Protein AF-0000000083567128 (afdb_homodimer)

Structure (mmCIF, N/CA/C/O backbone):
data_AF-0000000083567128-model_v1
#
loop_
_entity.id
_entity.type
_entity.pdbx_description
1 polymer 'DUF7344 domain-containing protein'
#
loop_
_atom_site.group_PDB
_atom_site.id
_atom_site.type_symbol
_atom_site.label_atom_id
_atom_site.label_alt_id
_atom_site.label_comp_id
_atom_site.label_asym_id
_atom_site.label_entity_id
_atom_site.label_seq_id
_atom_site.pdbx_PDB_ins_code
_atom_site.Cartn_x
_atom_site.Cartn_y
_atom_site.Cartn_z
_atom_site.occupancy
_atom_site.B_iso_or_equiv
_atom_site.auth_seq_id
_atom_site.auth_comp_id
_atom_site.auth_asym_id
_atom_site.auth_atom_id
_atom_site.pdbx_PDB_model_num
ATOM 1 N N . MET A 1 1 ? 62.337 2.26 -56.624 1 30.83 1 MET A N 1
ATOM 2 C CA . MET A 1 1 ? 62.223 1.452 -55.413 1 30.83 1 MET A CA 1
ATOM 3 C C . MET A 1 1 ? 61.103 1.969 -54.517 1 30.83 1 MET A C 1
ATOM 5 O O . MET A 1 1 ? 61.205 3.062 -53.956 1 30.83 1 MET A O 1
ATOM 9 N N . GLY A 1 2 ? 59.784 1.772 -54.919 1 33.74 2 GLY A N 1
ATOM 10 C CA . GLY A 1 2 ? 58.435 2.193 -54.574 1 33.74 2 GLY A CA 1
ATOM 11 C C . GLY A 1 2 ? 58.017 1.771 -53.178 1 33.74 2 GLY A C 1
ATOM 12 O O . GLY A 1 2 ? 58.181 0.609 -52.8 1 33.74 2 GLY A O 1
ATOM 13 N N . ASP A 1 3 ? 58.055 2.689 -52.23 1 37.65 3 ASP A N 1
ATOM 14 C CA . ASP A 1 3 ? 57.76 2.652 -50.801 1 37.65 3 ASP A CA 1
ATOM 15 C C . ASP A 1 3 ? 56.319 2.214 -50.549 1 37.65 3 ASP A C 1
ATOM 17 O O . ASP A 1 3 ? 55.38 2.821 -51.069 1 37.65 3 ASP A O 1
ATOM 21 N N . ASP A 1 4 ? 56.078 0.926 -50.485 1 38.92 4 ASP A N 1
ATOM 22 C CA . ASP A 1 4 ? 54.852 0.228 -50.113 1 38.92 4 ASP A CA 1
ATOM 23 C C . ASP A 1 4 ? 54.362 0.674 -48.737 1 38.92 4 ASP A C 1
ATOM 25 O O . ASP A 1 4 ? 55.036 0.448 -47.729 1 38.92 4 ASP A O 1
ATOM 29 N N . TYR A 1 5 ? 53.732 1.887 -48.673 1 40.49 5 TYR A N 1
ATOM 30 C CA . TYR A 1 5 ? 53.107 2.374 -47.448 1 40.49 5 TYR A CA 1
ATOM 31 C C . TYR A 1 5 ? 52.079 1.377 -46.927 1 40.49 5 TYR A C 1
ATOM 33 O O . TYR A 1 5 ? 51.22 0.91 -47.679 1 40.49 5 TYR A O 1
ATOM 41 N N . SER A 1 6 ? 52.487 0.384 -46.142 1 36.99 6 SER A N 1
ATOM 42 C CA . SER A 1 6 ? 51.688 -0.578 -45.39 1 36.99 6 SER A CA 1
ATOM 43 C C . SER A 1 6 ? 50.72 0.126 -44.446 1 36.99 6 SER A C 1
ATOM 45 O O . SER A 1 6 ? 51.139 0.738 -43.461 1 36.99 6 SER A O 1
ATOM 47 N N . SER A 1 7 ? 49.603 0.716 -45.023 1 36 7 SER A N 1
ATOM 48 C CA . SER A 1 7 ? 48.538 1.322 -44.23 1 36 7 SER A CA 1
ATOM 49 C C . SER A 1 7 ? 47.954 0.325 -43.234 1 36 7 SER A C 1
ATOM 51 O O . SER A 1 7 ? 47.407 -0.706 -43.629 1 36 7 SER A O 1
ATOM 53 N N . ASP A 1 8 ? 48.584 0.175 -42.075 1 30.93 8 ASP A N 1
ATOM 54 C CA . ASP A 1 8 ? 48.143 -0.614 -40.93 1 30.93 8 ASP A CA 1
ATOM 55 C C . ASP A 1 8 ? 46.751 -0.186 -40.471 1 30.93 8 ASP A C 1
ATOM 57 O O . ASP A 1 8 ? 46.518 0.993 -40.197 1 30.93 8 ASP A O 1
ATOM 61 N N . ASP A 1 9 ? 45.681 -0.779 -40.944 1 32.99 9 ASP A N 1
ATOM 62 C CA . ASP A 1 9 ? 44.282 -0.673 -40.542 1 32.99 9 ASP A CA 1
ATOM 63 C C . ASP A 1 9 ? 44.117 -0.951 -39.049 1 32.99 9 ASP A C 1
ATOM 65 O O . ASP A 1 9 ? 44.312 -2.081 -38.598 1 32.99 9 ASP A O 1
ATOM 69 N N . ALA A 1 10 ? 44.41 0.047 -38.108 1 32.69 10 ALA A N 1
ATOM 70 C CA . ALA A 1 10 ? 44.113 -0.036 -36.681 1 32.69 10 ALA A CA 1
ATOM 71 C C . ALA A 1 10 ? 42.626 -0.288 -36.444 1 32.69 10 ALA A C 1
ATOM 73 O O . ALA A 1 10 ? 41.792 0.578 -36.717 1 32.69 10 ALA A O 1
ATOM 74 N N . ARG A 1 11 ? 42.155 -1.569 -36.545 1 34.98 11 ARG A N 1
ATOM 75 C CA . ARG A 1 11 ? 40.846 -1.974 -36.044 1 34.98 11 ARG A CA 1
ATOM 76 C C . ARG A 1 11 ? 40.667 -1.568 -34.585 1 34.98 11 ARG A C 1
ATOM 78 O O . ARG A 1 11 ? 41.392 -2.045 -33.71 1 34.98 11 ARG A O 1
ATOM 85 N N . THR A 1 12 ? 40.431 -0.32 -34.292 1 35.56 12 THR A N 1
ATOM 86 C CA . THR A 1 12 ? 40.051 0.074 -32.94 1 35.56 12 THR A CA 1
ATOM 87 C C . THR A 1 12 ? 38.849 -0.735 -32.458 1 35.56 12 THR A C 1
ATOM 89 O O . THR A 1 12 ? 37.802 -0.746 -33.107 1 35.56 12 THR A O 1
ATOM 92 N N . ASP A 1 13 ? 38.976 -1.885 -31.847 1 30.62 13 ASP A N 1
ATOM 93 C CA . ASP A 1 13 ? 37.978 -2.596 -31.053 1 30.62 13 ASP A CA 1
ATOM 94 C C . ASP A 1 13 ? 37.302 -1.659 -30.055 1 30.62 13 ASP A C 1
ATOM 96 O O . ASP A 1 13 ? 37.954 -1.133 -29.15 1 30.62 13 ASP A O 1
ATOM 100 N N . ALA A 1 14 ? 36.284 -0.831 -30.445 1 37.72 14 ALA A N 1
ATOM 101 C CA . ALA A 1 14 ? 35.339 -0.178 -29.543 1 37.72 14 ALA A CA 1
ATOM 102 C C . ALA A 1 14 ? 34.86 -1.14 -28.46 1 37.72 14 ALA A C 1
ATOM 104 O O . ALA A 1 14 ? 34.306 -2.2 -28.763 1 37.72 14 ALA A O 1
ATOM 105 N N . SER A 1 15 ? 35.564 -1.302 -27.318 1 34.95 15 SER A N 1
ATOM 106 C CA . SER A 1 15 ? 35.086 -1.946 -26.099 1 34.95 15 SER A CA 1
ATOM 107 C C . SER A 1 15 ? 33.652 -1.535 -25.783 1 34.95 15 SER A C 1
ATOM 109 O O . SER A 1 15 ? 33.365 -0.349 -25.605 1 34.95 15 SER A O 1
ATOM 111 N N . ASP A 1 16 ? 32.611 -2.162 -26.31 1 36.33 16 ASP A N 1
ATOM 112 C CA . ASP A 1 16 ? 31.249 -2.067 -25.794 1 36.33 16 ASP A CA 1
ATOM 113 C C . ASP A 1 16 ? 31.239 -2.062 -24.267 1 36.33 16 ASP A C 1
ATOM 115 O O . ASP A 1 16 ? 31.579 -3.065 -23.636 1 36.33 16 ASP A O 1
ATOM 119 N N . ASP A 1 17 ? 31.659 -1.049 -23.596 1 36.87 17 ASP A N 1
ATOM 120 C CA . ASP A 1 17 ? 31.353 -0.862 -22.181 1 36.87 17 ASP A CA 1
ATOM 121 C C . ASP A 1 17 ? 29.915 -1.273 -21.871 1 36.87 17 ASP A C 1
ATOM 123 O O . ASP A 1 17 ? 28.968 -0.642 -22.346 1 36.87 17 ASP A O 1
ATOM 127 N N . ALA A 1 18 ? 29.565 -2.578 -21.676 1 36.48 18 ALA A N 1
ATOM 128 C CA . ALA A 1 18 ? 28.381 -3.024 -20.946 1 36.48 18 ALA A CA 1
ATOM 129 C C . ALA A 1 18 ? 28.044 -2.063 -19.809 1 36.48 18 ALA A C 1
ATOM 131 O O . ALA A 1 18 ? 28.767 -1.991 -18.813 1 36.48 18 ALA A O 1
ATOM 132 N N . LEU A 1 19 ? 27.535 -0.886 -19.973 1 37.38 19 LEU A N 1
ATOM 133 C CA . LEU A 1 19 ? 26.798 -0.149 -18.952 1 37.38 19 LEU A CA 1
ATOM 134 C C . LEU A 1 19 ? 26.104 -1.104 -17.987 1 37.38 19 LEU A C 1
ATOM 136 O O . LEU A 1 19 ? 25.208 -1.852 -18.384 1 37.38 19 LEU A O 1
ATOM 140 N N . SER A 1 20 ? 26.728 -1.774 -17.01 1 36.61 20 SER A N 1
ATOM 141 C CA . SER A 1 20 ? 26.284 -2.544 -15.853 1 36.61 20 SER A CA 1
ATOM 142 C C . SER A 1 20 ? 24.96 -2.014 -15.311 1 36.61 20 SER A C 1
ATOM 144 O O . SER A 1 20 ? 24.84 -0.825 -15.005 1 36.61 20 SER A O 1
ATOM 146 N N . ASN A 1 21 ? 23.812 -2.389 -15.757 1 41.3 21 ASN A N 1
ATOM 147 C CA . ASN A 1 21 ? 22.481 -2.394 -15.158 1 41.3 21 ASN A CA 1
ATOM 148 C C . ASN A 1 21 ? 22.553 -2.443 -13.635 1 41.3 21 ASN A C 1
ATOM 150 O O . ASN A 1 21 ? 21.812 -3.194 -12.998 1 41.3 21 ASN A O 1
ATOM 154 N N . THR A 1 22 ? 23.708 -2.474 -12.988 1 42.27 22 THR A N 1
ATOM 155 C CA . THR A 1 22 ? 23.927 -2.61 -11.553 1 42.27 22 THR A CA 1
ATOM 156 C C . THR A 1 22 ? 23.271 -1.46 -10.794 1 42.27 22 THR A C 1
ATOM 158 O O . THR A 1 22 ? 23.036 -1.558 -9.588 1 42.27 22 THR A O 1
ATOM 161 N N . ASP A 1 23 ? 23.345 -0.238 -11.303 1 46.31 23 ASP A N 1
ATOM 162 C CA . ASP A 1 23 ? 23.168 0.911 -10.42 1 46.31 23 ASP A CA 1
ATOM 163 C C . ASP A 1 23 ? 21.716 1.035 -9.963 1 46.31 23 ASP A C 1
ATOM 165 O O . ASP A 1 23 ? 21.428 1.697 -8.964 1 46.31 23 ASP A O 1
ATOM 169 N N . GLU A 1 24 ? 20.8 0.705 -10.782 1 51.31 24 GLU A N 1
ATOM 170 C CA . GLU A 1 24 ? 19.388 0.803 -10.427 1 51.31 24 GLU A CA 1
ATOM 171 C C . GLU A 1 24 ? 19.068 -0.041 -9.196 1 51.31 24 GLU A C 1
ATOM 173 O O . GLU A 1 24 ? 18.2 0.32 -8.399 1 51.31 24 GLU A O 1
ATOM 178 N N . ASP A 1 25 ? 19.845 -1.248 -9.078 1 58.86 25 ASP A N 1
ATOM 179 C CA . ASP A 1 25 ? 19.654 -2.173 -7.965 1 58.86 25 ASP A CA 1
ATOM 180 C C . ASP A 1 25 ? 20.075 -1.536 -6.643 1 58.86 25 ASP A C 1
ATOM 182 O O . ASP A 1 25 ? 19.746 -2.047 -5.57 1 58.86 25 ASP A O 1
ATOM 186 N N . GLU A 1 26 ? 20.546 -0.34 -6.79 1 71.87 26 GLU A N 1
ATOM 187 C CA . GLU A 1 26 ? 21.162 0.137 -5.556 1 71.87 26 GLU A CA 1
ATOM 188 C C . GLU A 1 26 ? 20.269 1.153 -4.85 1 71.87 26 GLU A C 1
ATOM 190 O O . GLU A 1 26 ? 20.392 1.36 -3.641 1 71.87 26 GLU A O 1
ATOM 195 N N . ILE A 1 27 ? 19.226 1.604 -5.537 1 86.46 27 ILE A N 1
ATOM 196 C CA . ILE A 1 27 ? 18.386 2.587 -4.861 1 86.46 27 ILE A CA 1
ATOM 197 C C . ILE A 1 27 ? 17.289 1.874 -4.073 1 86.46 27 ILE A C 1
ATOM 199 O O . ILE A 1 27 ? 16.517 1.096 -4.637 1 86.46 27 ILE A O 1
ATOM 203 N N . PRO A 1 28 ? 17.193 2.122 -2.842 1 94.04 28 PRO A N 1
ATOM 204 C CA . PRO A 1 28 ? 16.192 1.445 -2.014 1 94.04 28 PRO A CA 1
ATOM 205 C C . PRO A 1 28 ? 14.761 1.772 -2.432 1 94.04 28 PRO A C 1
ATOM 207 O O . PRO A 1 28 ? 14.478 2.897 -2.854 1 94.04 28 PRO A O 1
ATOM 210 N N . LEU A 1 29 ? 13.91 0.773 -2.367 1 96.86 29 LEU A N 1
ATOM 211 C CA . LEU A 1 29 ? 12.491 1.015 -2.602 1 96.86 29 LEU A CA 1
ATOM 212 C C . LEU A 1 29 ? 11.895 1.879 -1.496 1 96.86 29 LEU A C 1
ATOM 214 O O . LEU A 1 29 ? 12.107 1.611 -0.311 1 96.86 29 LEU A O 1
ATOM 218 N N . SER A 1 30 ? 11.162 2.889 -1.868 1 97.03 30 SER A N 1
ATOM 219 C CA . SER A 1 30 ? 10.458 3.688 -0.871 1 97.03 30 SER A CA 1
ATOM 220 C C . SER A 1 30 ? 9.261 2.932 -0.303 1 97.03 30 SER A C 1
ATOM 222 O O . SER A 1 30 ? 8.705 2.053 -0.963 1 97.03 30 SER A O 1
ATOM 224 N N . PRO A 1 31 ? 8.844 3.327 0.837 1 98.19 31 PRO A N 1
ATOM 225 C CA . PRO A 1 31 ? 7.633 2.706 1.378 1 98.19 31 PRO A CA 1
ATOM 226 C C . PRO A 1 31 ? 6.425 2.868 0.458 1 98.19 31 PRO A C 1
ATOM 228 O O . PRO A 1 31 ? 5.613 1.948 0.331 1 98.19 31 PRO A O 1
ATOM 231 N N . SER A 1 32 ? 6.33 3.969 -0.19 1 98.67 32 SER A N 1
ATOM 232 C CA . SER A 1 32 ? 5.21 4.217 -1.092 1 98.67 32 SER A CA 1
ATOM 233 C C . SER A 1 32 ? 5.163 3.183 -2.212 1 98.67 32 SER A C 1
ATOM 235 O O . SER A 1 32 ? 4.089 2.689 -2.563 1 98.67 32 SER A O 1
ATOM 237 N N . ILE A 1 33 ? 6.317 2.921 -2.755 1 98.42 33 ILE A N 1
ATOM 238 C CA . ILE A 1 33 ? 6.399 1.95 -3.84 1 98.42 33 ILE A CA 1
ATOM 239 C C . ILE A 1 33 ? 6.007 0.567 -3.326 1 98.42 33 ILE A C 1
ATOM 241 O O . ILE A 1 33 ? 5.215 -0.136 -3.958 1 98.42 33 ILE A O 1
ATOM 245 N N . VAL A 1 34 ? 6.512 0.198 -2.203 1 98.76 34 VAL A N 1
ATOM 246 C CA . VAL A 1 34 ? 6.271 -1.137 -1.665 1 98.76 34 VAL A CA 1
ATOM 247 C C . VAL A 1 34 ? 4.801 -1.28 -1.277 1 98.76 34 VAL A C 1
ATOM 249 O O . VAL A 1 34 ? 4.155 -2.271 -1.624 1 98.76 34 VAL A O 1
ATOM 252 N N . PHE A 1 35 ? 4.275 -0.276 -0.577 1 98.89 35 PHE A N 1
ATOM 253 C CA . PHE A 1 35 ? 2.859 -0.335 -0.232 1 98.89 35 PHE A CA 1
ATOM 254 C C . PHE A 1 35 ? 1.997 -0.379 -1.488 1 98.89 35 PHE A C 1
ATOM 256 O O . PHE A 1 35 ? 0.969 -1.059 -1.519 1 98.89 35 PHE A O 1
ATOM 263 N N . GLY A 1 36 ? 2.374 0.332 -2.484 1 98.8 36 GLY A N 1
ATOM 264 C CA . GLY A 1 36 ? 1.658 0.298 -3.75 1 98.8 36 GLY A CA 1
ATOM 265 C C . GLY A 1 36 ? 1.607 -1.086 -4.369 1 98.8 36 GLY A C 1
ATOM 266 O O . GLY A 1 36 ? 0.5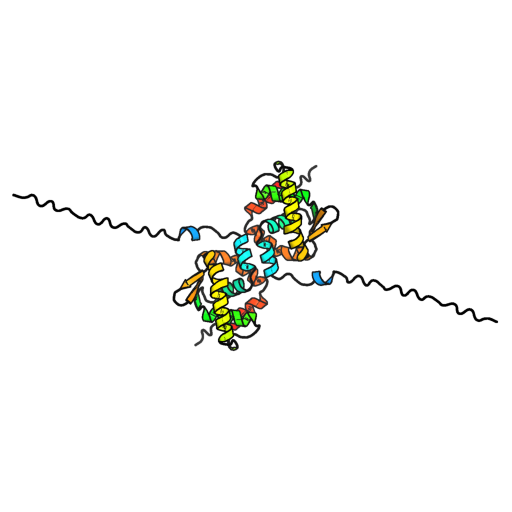65 -1.507 -4.876 1 98.8 36 GLY A O 1
ATOM 267 N N . ILE A 1 37 ? 2.751 -1.741 -4.317 1 98.78 37 ILE A N 1
ATOM 268 C CA . ILE A 1 37 ? 2.818 -3.11 -4.816 1 98.78 37 ILE A CA 1
ATOM 269 C C . ILE A 1 37 ? 1.909 -4.01 -3.982 1 98.78 37 ILE A C 1
ATOM 271 O O . ILE A 1 37 ? 1.145 -4.809 -4.529 1 98.78 37 ILE A O 1
ATOM 275 N N . LEU A 1 38 ? 1.889 -3.823 -2.673 1 98.76 38 LEU A N 1
ATOM 276 C CA . LEU A 1 38 ? 1.202 -4.717 -1.747 1 98.76 38 LEU A CA 1
ATOM 277 C C . LEU A 1 38 ? -0.292 -4.414 -1.706 1 98.76 38 LEU A C 1
ATOM 279 O O . LEU A 1 38 ? -1.077 -5.21 -1.185 1 98.76 38 LEU A O 1
ATOM 283 N N . ALA A 1 39 ? -0.661 -3.286 -2.287 1 98.73 39 ALA A N 1
ATOM 284 C CA . ALA A 1 39 ? -2.086 -2.969 -2.35 1 98.73 39 ALA A CA 1
ATOM 285 C C . ALA A 1 39 ? -2.828 -3.954 -3.247 1 98.73 39 ALA A C 1
ATOM 287 O O . ALA A 1 39 ? -4.036 -4.153 -3.096 1 98.73 39 ALA A O 1
ATOM 288 N N . ASP A 1 40 ? -2.167 -4.521 -4.061 1 98.57 40 ASP A N 1
ATOM 289 C CA . ASP A 1 40 ? -2.757 -5.521 -4.946 1 98.57 40 ASP A CA 1
ATOM 290 C C . ASP A 1 40 ? -2.621 -6.924 -4.357 1 98.57 40 ASP A C 1
ATOM 292 O O . ASP A 1 40 ? -1.507 -7.415 -4.16 1 98.57 40 ASP A O 1
ATOM 296 N N . LYS A 1 41 ? -3.714 -7.603 -4.162 1 98.52 41 LYS A N 1
ATOM 297 C CA . LYS A 1 41 ? -3.707 -8.933 -3.559 1 98.52 41 LYS A CA 1
ATOM 298 C C . LYS A 1 41 ? -3.022 -9.947 -4.471 1 98.52 41 LYS A C 1
ATOM 300 O O . LYS A 1 41 ? -2.308 -10.833 -3.997 1 98.52 41 LYS A O 1
ATOM 305 N N . GLN A 1 42 ? -3.242 -9.825 -5.752 1 98.67 42 GLN A N 1
ATOM 306 C CA . GLN A 1 42 ? -2.615 -10.74 -6.7 1 98.67 42 GLN A CA 1
ATOM 307 C C . GLN A 1 42 ? -1.094 -10.633 -6.645 1 98.67 42 GLN A C 1
ATOM 309 O O . GLN A 1 42 ? -0.396 -11.649 -6.608 1 98.67 42 GLN A O 1
ATOM 314 N N . ASP A 1 43 ? -0.598 -9.409 -6.532 1 98.78 43 ASP A N 1
ATOM 315 C CA . ASP A 1 43 ? 0.847 -9.216 -6.445 1 98.78 43 ASP A CA 1
ATOM 316 C C . ASP A 1 43 ? 1.405 -9.818 -5.158 1 98.78 43 ASP A C 1
ATOM 318 O O . ASP A 1 43 ? 2.471 -10.437 -5.166 1 98.78 43 ASP A O 1
ATOM 322 N N . ARG A 1 44 ? 0.678 -9.648 -4.039 1 98.78 44 ARG A N 1
ATOM 323 C CA . ARG A 1 44 ? 1.129 -10.26 -2.794 1 98.78 44 ARG A CA 1
ATOM 324 C C . ARG A 1 44 ? 1.2 -11.778 -2.924 1 98.78 44 ARG A C 1
ATOM 326 O O . ARG A 1 44 ? 2.195 -12.393 -2.536 1 98.78 44 ARG A O 1
ATOM 333 N N . PHE A 1 45 ? 0.213 -12.369 -3.487 1 98.74 45 PHE A N 1
ATOM 334 C CA . PHE A 1 45 ? 0.152 -13.824 -3.561 1 98.74 45 PHE A CA 1
ATOM 335 C C . PHE A 1 45 ? 1.187 -14.36 -4.543 1 98.74 45 PHE A C 1
ATOM 337 O O . PHE A 1 45 ? 1.769 -15.424 -4.32 1 98.74 45 PHE A O 1
ATOM 344 N N . VAL A 1 46 ? 1.453 -13.646 -5.658 1 98.86 46 VAL A N 1
ATOM 345 C CA . VAL A 1 46 ? 2.556 -13.977 -6.553 1 98.86 46 VAL A CA 1
ATOM 346 C C . VAL A 1 46 ? 3.87 -13.983 -5.775 1 98.86 46 VAL A C 1
ATOM 348 O O . VAL A 1 46 ? 4.645 -14.938 -5.861 1 98.86 46 VAL A O 1
ATOM 351 N N . LEU A 1 47 ? 4.073 -12.989 -4.964 1 98.86 47 LEU A N 1
ATOM 352 C CA . LEU A 1 47 ? 5.319 -12.834 -4.222 1 98.86 47 LEU A CA 1
ATOM 353 C C . LEU A 1 47 ? 5.43 -13.882 -3.12 1 98.86 47 LEU A C 1
ATOM 355 O O . LEU A 1 47 ? 6.515 -14.411 -2.867 1 98.86 47 LEU A O 1
ATOM 359 N N . TYR A 1 48 ? 4.279 -14.165 -2.429 1 98.71 48 TYR A N 1
ATOM 360 C CA . TYR A 1 48 ? 4.29 -15.225 -1.427 1 98.71 48 TYR A CA 1
ATOM 361 C C . TYR A 1 48 ? 4.744 -16.546 -2.035 1 98.71 48 TYR A C 1
ATOM 363 O O . TYR A 1 48 ? 5.593 -17.239 -1.469 1 98.71 48 TYR A O 1
ATOM 371 N N . LEU A 1 49 ? 4.154 -16.852 -3.186 1 98.74 49 LEU A N 1
ATOM 372 C CA . LEU A 1 49 ? 4.438 -18.141 -3.806 1 98.74 49 LEU A CA 1
ATOM 373 C C . LEU A 1 49 ? 5.872 -18.191 -4.323 1 98.74 49 LEU A C 1
ATOM 375 O O . LEU A 1 49 ? 6.547 -19.215 -4.197 1 98.74 49 LEU A O 1
ATOM 379 N N . LEU A 1 50 ? 6.376 -17.1 -4.922 1 98.44 50 LEU A N 1
ATOM 380 C CA . LEU A 1 50 ? 7.763 -17.03 -5.368 1 98.44 50 LEU A CA 1
ATOM 381 C C . LEU A 1 50 ? 8.72 -17.307 -4.214 1 98.44 50 LEU A C 1
ATOM 383 O O . LEU A 1 50 ? 9.655 -18.098 -4.354 1 98.44 50 LEU A O 1
ATOM 387 N N . LYS A 1 51 ? 8.438 -16.698 -3.145 1 97.86 51 LYS A N 1
ATOM 388 C CA . LYS A 1 51 ? 9.3 -16.89 -1.982 1 97.86 51 LYS A CA 1
ATOM 389 C C . LYS A 1 51 ? 9.224 -18.326 -1.472 1 97.86 51 LYS A C 1
ATOM 391 O O . LYS A 1 51 ? 10.248 -18.927 -1.138 1 97.86 51 LYS A O 1
ATOM 396 N N . GLU A 1 52 ? 8.052 -18.84 -1.433 1 96.85 52 GLU A N 1
ATOM 397 C CA . GLU A 1 52 ? 7.837 -20.205 -0.963 1 96.85 52 GLU A CA 1
ATOM 398 C C . GLU A 1 52 ? 8.573 -21.214 -1.84 1 96.85 52 GLU A C 1
ATOM 400 O O . GLU A 1 52 ? 9.038 -22.246 -1.353 1 96.85 52 GLU A O 1
ATOM 405 N N . ARG A 1 53 ? 8.757 -20.914 -3.155 1 96.68 53 ARG A N 1
ATOM 406 C CA . ARG A 1 53 ? 9.348 -21.823 -4.132 1 96.68 53 ARG A CA 1
ATOM 407 C C . ARG A 1 53 ? 10.853 -21.601 -4.246 1 96.68 53 ARG A C 1
ATOM 409 O O . ARG A 1 53 ? 11.484 -22.067 -5.197 1 96.68 53 ARG A O 1
ATOM 416 N N . GLY A 1 54 ? 11.378 -20.83 -3.387 1 95.5 54 GLY A N 1
ATOM 417 C CA . GLY A 1 54 ? 12.813 -20.598 -3.417 1 95.5 54 GLY A CA 1
ATOM 418 C C . GLY A 1 54 ? 13.222 -19.515 -4.397 1 95.5 54 GLY A C 1
ATOM 419 O O . GLY A 1 54 ? 14.394 -19.414 -4.766 1 95.5 54 GLY A O 1
ATOM 420 N N . GLY A 1 55 ? 12.281 -18.822 -4.907 1 97.32 55 GLY A N 1
ATOM 421 C CA . GLY A 1 55 ? 12.608 -17.627 -5.668 1 97.32 55 GLY A CA 1
ATOM 422 C C . GLY A 1 55 ? 12.368 -17.783 -7.158 1 97.32 55 GLY A C 1
ATOM 423 O O . GLY A 1 55 ? 12.524 -16.827 -7.92 1 97.32 55 GLY A O 1
ATOM 424 N N . THR A 1 56 ? 12.018 -18.975 -7.594 1 97.38 56 THR A N 1
ATOM 425 C CA . THR A 1 56 ? 11.775 -19.194 -9.016 1 97.38 56 THR A CA 1
ATOM 426 C C . THR A 1 56 ? 10.578 -20.116 -9.225 1 97.38 56 THR A C 1
ATOM 428 O O . THR A 1 56 ? 10.417 -21.106 -8.507 1 97.38 56 THR A O 1
ATOM 431 N N . ILE A 1 57 ? 9.767 -19.737 -10.236 1 97.81 57 ILE A N 1
ATOM 432 C CA . ILE A 1 57 ? 8.607 -20.564 -10.549 1 97.81 57 ILE A CA 1
ATOM 433 C C . ILE A 1 57 ? 8.252 -20.418 -12.027 1 97.81 57 ILE A C 1
ATOM 435 O O . ILE A 1 57 ? 8.417 -19.343 -12.608 1 97.81 57 ILE A O 1
ATOM 439 N N . ALA A 1 58 ? 7.868 -21.493 -12.614 1 97.76 58 ALA A N 1
ATOM 440 C CA . ALA A 1 58 ? 7.365 -21.414 -13.983 1 97.76 58 ALA A CA 1
ATOM 441 C C . ALA A 1 58 ? 6.086 -20.584 -14.051 1 97.76 58 ALA A C 1
ATOM 443 O O . ALA A 1 58 ? 5.226 -20.686 -13.173 1 97.76 58 ALA A O 1
ATOM 444 N N . LEU A 1 59 ? 5.945 -19.858 -15.094 1 98.23 59 LEU A N 1
ATOM 445 C CA . LEU A 1 59 ? 4.799 -18.966 -15.226 1 98.23 59 LEU A CA 1
ATOM 446 C C . LEU A 1 59 ? 3.495 -19.756 -15.265 1 98.23 59 LEU A C 1
ATOM 448 O O . LEU A 1 59 ? 2.474 -19.305 -14.741 1 98.23 59 LEU A O 1
ATOM 452 N N . ASP A 1 60 ? 3.484 -20.925 -15.939 1 97.33 60 ASP A N 1
ATOM 453 C CA . ASP A 1 60 ? 2.278 -21.743 -16.018 1 97.33 60 ASP A CA 1
ATOM 454 C C . ASP A 1 60 ? 1.864 -22.246 -14.636 1 97.33 60 ASP A C 1
ATOM 456 O O . ASP A 1 60 ? 0.677 -22.263 -14.306 1 97.33 60 ASP A O 1
ATOM 460 N N . GLU A 1 61 ? 2.82 -22.632 -13.846 1 97.47 61 GLU A N 1
ATOM 461 C CA . GLU A 1 61 ? 2.541 -23.061 -12.479 1 97.47 61 GLU A CA 1
ATOM 462 C C . GLU A 1 61 ? 2.017 -21.905 -11.633 1 97.47 61 GLU A C 1
ATOM 464 O O . GLU A 1 61 ? 1.062 -22.07 -10.87 1 97.47 61 GLU A O 1
ATOM 469 N N . LEU A 1 62 ? 2.646 -20.78 -11.723 1 98.64 62 LEU A N 1
ATOM 470 C CA . LEU A 1 62 ? 2.224 -19.576 -11.015 1 98.64 62 LEU A CA 1
ATOM 471 C C . LEU A 1 62 ? 0.797 -19.195 -11.395 1 98.64 62 LEU A C 1
ATOM 473 O O . LEU A 1 62 ? -0.023 -18.895 -10.524 1 98.64 62 LEU A O 1
ATOM 477 N N . ALA A 1 63 ? 0.486 -19.24 -12.653 1 98.86 63 ALA A N 1
ATOM 478 C CA . ALA A 1 63 ? -0.836 -18.898 -13.171 1 98.86 63 ALA A CA 1
ATOM 479 C C . ALA A 1 63 ? -1.902 -19.84 -12.619 1 98.86 63 ALA A C 1
ATOM 481 O O . ALA A 1 63 ? -2.983 -19.399 -12.222 1 98.86 63 ALA A O 1
ATOM 482 N N . THR A 1 64 ? -1.6 -21.057 -12.573 1 98.82 64 THR A N 1
ATOM 483 C CA . THR A 1 64 ? -2.528 -22.052 -12.048 1 98.82 64 THR A CA 1
ATOM 484 C C . THR A 1 64 ? -2.836 -21.782 -10.578 1 98.82 64 THR A C 1
ATOM 486 O O . THR A 1 64 ? -3.999 -21.794 -10.169 1 98.82 64 THR A O 1
ATOM 489 N N . ALA A 1 65 ? -1.767 -21.524 -9.82 1 98.76 65 ALA A N 1
ATOM 490 C CA . ALA A 1 65 ? -1.919 -21.286 -8.387 1 98.76 65 ALA A CA 1
ATOM 491 C C . ALA A 1 65 ? -2.768 -20.047 -8.123 1 98.76 65 ALA A C 1
ATOM 493 O O . ALA A 1 65 ? -3.698 -20.084 -7.314 1 98.76 65 ALA A O 1
ATOM 494 N N . VAL A 1 66 ? -2.531 -18.978 -8.843 1 98.83 66 VAL A N 1
ATOM 495 C CA . VAL A 1 66 ? -3.222 -17.71 -8.63 1 98.83 66 VAL A CA 1
ATOM 496 C C . VAL A 1 66 ? -4.657 -17.811 -9.144 1 98.83 66 VAL A C 1
ATOM 498 O O . VAL A 1 66 ? -5.584 -17.292 -8.519 1 98.83 66 VAL A O 1
ATOM 501 N N . ALA A 1 67 ? -4.873 -18.501 -10.258 1 98.89 67 ALA A N 1
ATOM 502 C CA . ALA A 1 67 ? -6.222 -18.715 -10.776 1 98.89 67 ALA A CA 1
ATOM 503 C C . ALA A 1 67 ? -7.079 -19.485 -9.775 1 98.89 67 ALA A C 1
ATOM 505 O O . ALA A 1 67 ? -8.252 -19.162 -9.574 1 98.89 67 ALA A O 1
ATOM 506 N N . ALA A 1 68 ? -6.528 -20.499 -9.167 1 98.73 68 ALA A N 1
ATOM 507 C CA . ALA A 1 68 ? -7.257 -21.293 -8.182 1 98.73 68 ALA A CA 1
ATOM 508 C C . ALA A 1 68 ? -7.682 -20.436 -6.993 1 98.73 68 ALA A C 1
ATOM 510 O O . ALA A 1 68 ? -8.828 -20.512 -6.543 1 98.73 68 ALA A O 1
ATOM 511 N N . TRP A 1 69 ? -6.798 -19.673 -6.548 1 97.83 69 TRP A N 1
ATOM 512 C CA . TRP A 1 69 ? -7.068 -18.781 -5.426 1 97.83 69 TRP A CA 1
ATOM 513 C C . TRP A 1 69 ? -8.165 -17.781 -5.778 1 97.83 69 TRP A C 1
ATOM 515 O O . TRP A 1 69 ? -9.107 -17.587 -5.007 1 97.83 69 TRP A O 1
ATOM 525 N N . GLU A 1 70 ? -8.129 -17.162 -6.952 1 97.66 70 GLU A N 1
ATOM 526 C CA . GLU A 1 70 ? -9.088 -16.144 -7.373 1 97.66 70 GLU A CA 1
ATOM 527 C C . GLU A 1 70 ? -10.475 -16.745 -7.579 1 97.66 70 GLU A C 1
ATOM 529 O O . GLU A 1 70 ? -11.486 -16.068 -7.381 1 97.66 70 GLU A O 1
ATOM 534 N N . ASN A 1 71 ? -10.446 -17.981 -7.907 1 97.65 71 ASN A N 1
ATOM 535 C CA . ASN A 1 71 ? -11.714 -18.638 -8.204 1 97.65 71 ASN A CA 1
ATOM 536 C C . ASN A 1 71 ? -12.176 -19.516 -7.044 1 97.65 71 ASN A C 1
ATOM 538 O O . ASN A 1 71 ? -13.131 -20.282 -7.181 1 97.65 71 ASN A O 1
ATOM 542 N N . GLU A 1 72 ? -11.457 -19.448 -5.92 1 96.42 72 GLU A N 1
ATOM 543 C CA . GLU A 1 72 ? -11.791 -20.166 -4.693 1 96.42 72 GLU A CA 1
ATOM 544 C C . GLU A 1 72 ? -11.921 -21.665 -4.949 1 96.42 72 GLU A C 1
ATOM 546 O O . GLU A 1 72 ? -12.903 -22.287 -4.54 1 96.42 72 GLU A O 1
ATOM 551 N N . THR A 1 73 ? -10.998 -22.22 -5.636 1 97.55 73 THR A N 1
ATOM 552 C CA . THR A 1 73 ? -10.948 -23.649 -5.926 1 97.55 73 THR A CA 1
ATOM 553 C C . THR A 1 73 ? -9.535 -24.191 -5.732 1 97.55 73 THR A C 1
ATOM 555 O O . THR A 1 73 ? -8.721 -23.581 -5.035 1 97.55 73 THR A O 1
ATOM 558 N N . ARG A 1 74 ? -9.288 -25.421 -6.218 1 97.3 74 ARG A N 1
ATOM 559 C CA . ARG A 1 74 ? -7.986 -26.068 -6.092 1 97.3 74 ARG A CA 1
ATOM 560 C C . ARG A 1 74 ? -7.246 -26.071 -7.426 1 97.3 74 ARG A C 1
ATOM 562 O O . ARG A 1 74 ? -7.869 -26.106 -8.488 1 97.3 74 ARG A O 1
ATOM 569 N N . PRO A 1 75 ? -5.921 -26.063 -7.298 1 97.63 75 PRO A N 1
ATOM 570 C CA . PRO A 1 75 ? -5.132 -26.017 -8.53 1 97.63 75 PRO A CA 1
ATOM 571 C C . PRO A 1 75 ? -5.451 -27.171 -9.478 1 97.63 75 PRO A C 1
ATOM 573 O O . PRO A 1 75 ? -5.432 -26.995 -10.699 1 97.63 75 PRO A O 1
ATOM 576 N N . GLU A 1 76 ? -5.843 -28.289 -8.945 1 96.48 76 GLU A N 1
ATOM 577 C CA . GLU A 1 76 ? -6.091 -29.468 -9.77 1 96.48 76 GLU A CA 1
ATOM 578 C C . GLU A 1 76 ? -7.399 -29.335 -10.544 1 96.48 76 GLU A C 1
ATOM 580 O O . GLU A 1 76 ? -7.653 -30.096 -11.48 1 96.48 76 GLU A O 1
ATOM 585 N N . LEU A 1 77 ? -8.199 -28.392 -10.111 1 97.89 77 LEU A N 1
ATOM 586 C CA . LEU A 1 77 ? -9.515 -28.234 -10.721 1 97.89 77 LEU A CA 1
ATOM 587 C C . LEU A 1 77 ? -9.509 -27.1 -11.74 1 97.89 77 LEU A C 1
ATOM 589 O O . LEU A 1 77 ? -10.53 -26.824 -12.374 1 97.89 77 LEU A O 1
ATOM 593 N N . ILE A 1 78 ? -8.452 -26.478 -11.943 1 98.29 78 ILE A N 1
ATOM 594 C CA . ILE A 1 78 ? -8.332 -25.372 -12.887 1 98.29 78 ILE A CA 1
ATOM 595 C C . ILE A 1 78 ? -8.286 -25.914 -14.314 1 98.29 78 ILE A C 1
ATOM 597 O O . ILE A 1 78 ? -7.544 -26.856 -14.602 1 98.29 78 ILE A O 1
ATOM 601 N N . THR A 1 79 ? -9.084 -25.356 -15.197 1 98.14 79 THR A N 1
ATOM 602 C CA . THR A 1 79 ? -9.089 -25.757 -16.599 1 98.14 79 THR A CA 1
ATOM 603 C C . THR A 1 79 ? -7.958 -25.074 -17.362 1 98.14 79 THR A C 1
ATOM 605 O O . THR A 1 79 ? -7.421 -24.06 -16.91 1 98.14 79 THR A O 1
ATOM 608 N N . LYS A 1 80 ? -7.638 -25.583 -18.469 1 98.3 80 LYS A N 1
ATOM 609 C CA . LYS A 1 80 ? -6.598 -25.001 -19.313 1 98.3 80 LYS A CA 1
ATOM 610 C C . LYS A 1 80 ? -6.955 -23.574 -19.721 1 98.3 80 LYS A C 1
ATOM 612 O O . LYS A 1 80 ? -6.083 -22.705 -19.788 1 98.3 80 LYS A O 1
ATOM 617 N N . GLU A 1 81 ? -8.202 -23.351 -19.941 1 98.38 81 GLU A N 1
ATOM 618 C CA . GLU A 1 81 ? -8.662 -22.023 -20.333 1 98.38 81 GLU A CA 1
ATOM 619 C C . GLU A 1 81 ? -8.424 -21.004 -19.222 1 98.38 81 GLU A C 1
ATOM 621 O O . GLU A 1 81 ? -7.969 -19.889 -19.482 1 98.38 81 GLU A O 1
ATOM 626 N N . MET A 1 82 ? -8.785 -21.433 -17.972 1 98.7 82 MET A N 1
ATOM 627 C CA . MET A 1 82 ? -8.576 -20.57 -16.813 1 98.7 82 MET A CA 1
ATOM 628 C C . MET A 1 82 ? -7.093 -20.28 -16.61 1 98.7 82 MET A C 1
ATOM 630 O O . MET A 1 82 ? -6.71 -19.14 -16.342 1 98.7 82 MET A O 1
ATOM 634 N N . GLU A 1 83 ? -6.234 -21.246 -16.788 1 98.63 83 GLU A N 1
ATOM 635 C CA . GLU A 1 83 ? -4.787 -21.108 -16.655 1 98.63 83 GLU A CA 1
ATOM 636 C C . GLU A 1 83 ? -4.225 -20.154 -17.705 1 98.63 83 GLU A C 1
ATOM 638 O O . GLU A 1 83 ? -3.435 -19.264 -17.383 1 98.63 83 GLU A O 1
ATOM 643 N N . ASP A 1 84 ? -4.631 -20.338 -18.923 1 98.5 84 ASP A N 1
ATOM 644 C CA . ASP A 1 84 ? -4.146 -19.516 -20.027 1 98.5 84 ASP A CA 1
ATOM 645 C C . ASP A 1 84 ? -4.532 -18.051 -19.833 1 98.5 84 ASP A C 1
ATOM 647 O O . ASP A 1 84 ? -3.73 -17.153 -20.094 1 98.5 84 ASP A O 1
ATOM 651 N N . ARG A 1 85 ? -5.755 -17.872 -19.416 1 98.75 85 ARG A N 1
ATOM 652 C CA . ARG A 1 85 ? -6.223 -16.514 -19.157 1 98.75 85 ARG A CA 1
ATOM 653 C C . ARG A 1 85 ? -5.399 -15.851 -18.059 1 98.75 85 ARG A C 1
ATOM 655 O O . ARG A 1 85 ? -4.997 -14.693 -18.191 1 98.75 85 ARG A O 1
ATOM 662 N N . MET A 1 86 ? -5.15 -16.587 -16.987 1 98.82 86 MET A N 1
ATOM 663 C CA . MET A 1 86 ? -4.365 -16.046 -15.881 1 98.82 86 MET A CA 1
ATOM 664 C C . MET A 1 86 ? -2.922 -15.797 -16.308 1 98.82 86 MET A C 1
ATOM 666 O O . MET A 1 86 ? -2.323 -14.79 -15.927 1 98.82 86 MET A O 1
ATOM 670 N N . GLN A 1 87 ? -2.391 -16.755 -17.052 1 98.78 87 GLN A N 1
ATOM 671 C CA . GLN A 1 87 ? -1.03 -16.588 -17.551 1 98.78 87 GLN A CA 1
ATOM 672 C C . GLN A 1 87 ? -0.895 -15.3 -18.359 1 98.78 87 GLN A C 1
ATOM 674 O O . GLN A 1 87 ? 0.081 -14.563 -18.203 1 98.78 87 GLN A O 1
ATOM 679 N N . THR A 1 88 ? -1.817 -15.066 -19.184 1 98.56 88 THR A N 1
ATOM 680 C CA . THR A 1 88 ? -1.84 -13.849 -19.988 1 98.56 88 THR A CA 1
ATOM 681 C C . THR A 1 88 ? -1.922 -12.614 -19.096 1 98.56 88 THR A C 1
ATOM 683 O O . THR A 1 88 ? -1.196 -11.64 -19.307 1 98.56 88 THR A O 1
ATOM 686 N N . GLN A 1 89 ? -2.833 -12.694 -18.117 1 98.75 89 GLN A N 1
ATOM 687 C CA . GLN A 1 89 ? -2.996 -11.581 -17.187 1 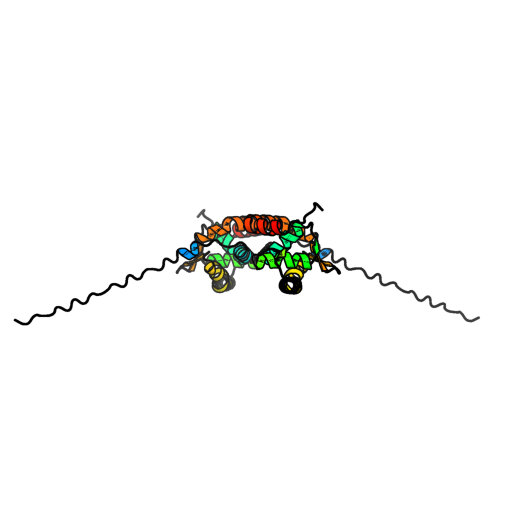98.75 89 GLN A CA 1
ATOM 688 C C . GLN A 1 89 ? -1.702 -11.305 -16.428 1 98.75 89 GLN A C 1
ATOM 690 O O . GLN A 1 89 ? -1.26 -10.157 -16.341 1 98.75 89 GLN A O 1
ATOM 695 N N . LEU A 1 90 ? -1.074 -12.304 -15.87 1 98.81 90 LEU A N 1
ATOM 696 C CA . LEU A 1 90 ? 0.171 -12.145 -15.127 1 98.81 90 LEU A CA 1
ATOM 697 C C . LEU A 1 90 ? 1.27 -11.579 -16.021 1 98.81 90 LEU A C 1
ATOM 699 O O . LEU A 1 90 ? 1.999 -10.671 -15.616 1 98.81 90 LEU A O 1
ATOM 703 N N . TYR A 1 91 ? 1.348 -12.089 -17.188 1 97.69 91 TYR A N 1
ATOM 704 C CA . TYR A 1 91 ? 2.389 -11.703 -18.134 1 97.69 91 TYR A CA 1
ATOM 705 C C . TYR A 1 91 ? 2.266 -10.231 -18.51 1 97.69 91 TYR A C 1
ATOM 707 O O . TYR A 1 91 ? 3.274 -9.549 -18.71 1 97.69 91 TYR A O 1
ATOM 715 N N . HIS A 1 92 ? 1.089 -9.706 -18.615 1 98.02 92 HIS A N 1
ATOM 716 C CA . HIS A 1 92 ? 0.896 -8.354 -19.129 1 98.02 92 HIS A CA 1
ATOM 717 C C . HIS A 1 92 ? 0.679 -7.359 -17.994 1 98.02 92 HIS A C 1
ATOM 719 O O . HIS A 1 92 ? 0.844 -6.151 -18.182 1 98.02 92 HIS A O 1
ATOM 725 N N . ALA A 1 93 ? 0.344 -7.866 -16.796 1 98.4 93 ALA A N 1
ATOM 726 C CA . ALA A 1 93 ? 0.014 -6.958 -15.7 1 98.4 93 ALA A CA 1
ATOM 727 C C . ALA A 1 93 ? 0.993 -7.119 -14.541 1 98.4 93 ALA A C 1
ATOM 729 O O . ALA A 1 93 ? 1.916 -6.317 -14.384 1 98.4 93 ALA A O 1
ATOM 730 N N . SER A 1 94 ? 0.958 -8.191 -13.778 1 98.53 94 SER A N 1
ATOM 731 C CA . SER A 1 94 ? 1.706 -8.356 -12.536 1 98.53 94 SER A CA 1
ATOM 732 C C . SER A 1 94 ? 3.207 -8.426 -12.799 1 98.53 94 SER A C 1
ATOM 734 O O . SER A 1 94 ? 3.992 -7.754 -12.128 1 98.53 94 SER A O 1
ATOM 736 N N . ILE A 1 95 ? 3.58 -9.198 -13.759 1 98.63 95 ILE A N 1
ATOM 737 C CA . ILE A 1 95 ? 5.001 -9.466 -13.955 1 98.63 95 ILE A CA 1
ATOM 738 C C . ILE A 1 95 ? 5.704 -8.196 -14.431 1 98.63 95 ILE A C 1
ATOM 740 O O . ILE A 1 95 ? 6.731 -7.803 -13.874 1 98.63 95 ILE A O 1
ATOM 744 N N . PRO A 1 96 ? 5.184 -7.449 -15.502 1 98.09 96 PRO A N 1
ATOM 745 C CA . PRO A 1 96 ? 5.845 -6.2 -15.886 1 98.09 96 PRO A CA 1
ATOM 746 C C . PRO A 1 96 ? 5.924 -5.196 -14.738 1 98.09 96 PRO A C 1
ATOM 748 O O . PRO A 1 96 ? 6.933 -4.502 -14.588 1 98.09 96 PRO A O 1
ATOM 751 N N . LYS A 1 97 ? 4.85 -5.102 -13.93 1 98.44 97 LYS A N 1
ATOM 752 C CA . LYS A 1 97 ? 4.836 -4.202 -12.78 1 98.44 97 LYS A CA 1
ATOM 753 C C . LYS A 1 97 ? 5.96 -4.539 -11.805 1 98.44 97 LYS A C 1
ATOM 755 O O . LYS A 1 97 ? 6.723 -3.659 -11.402 1 98.44 97 LYS A O 1
ATOM 760 N N . LEU A 1 98 ? 6.148 -5.773 -11.401 1 98.62 98 LEU A N 1
ATOM 761 C CA . LEU A 1 98 ? 7.184 -6.211 -10.473 1 98.62 98 LEU A CA 1
ATOM 762 C C . LEU A 1 98 ? 8.569 -6.064 -11.095 1 98.62 98 LEU A C 1
ATOM 764 O O . LEU A 1 98 ? 9.533 -5.729 -10.403 1 98.62 98 LEU A O 1
ATOM 768 N N . ALA A 1 99 ? 8.605 -6.289 -12.429 1 97.86 99 ALA A N 1
ATOM 769 C CA . ALA A 1 99 ? 9.873 -6.158 -13.143 1 97.86 99 ALA A CA 1
ATOM 770 C C . ALA A 1 99 ? 10.299 -4.697 -13.242 1 97.86 99 ALA A C 1
ATOM 772 O O . ALA A 1 99 ? 11.493 -4.388 -13.209 1 97.86 99 ALA A O 1
ATOM 773 N N . GLU A 1 100 ? 9.309 -3.825 -13.415 1 97.3 100 GLU A N 1
ATOM 774 C CA . GLU A 1 100 ? 9.583 -2.394 -13.505 1 97.3 100 GLU A CA 1
ATOM 775 C C . GLU A 1 100 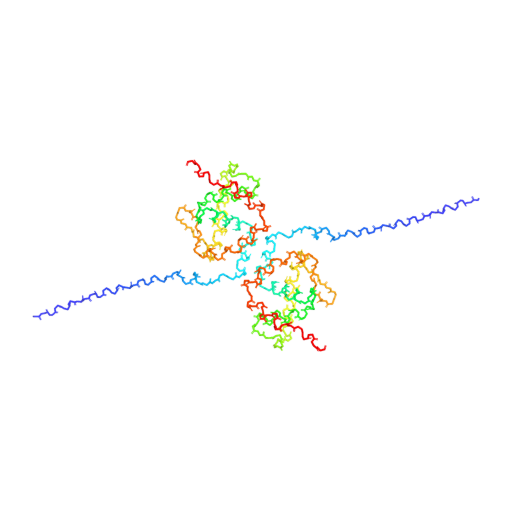? 10.395 -1.911 -12.307 1 97.3 100 GLU A C 1
ATOM 777 O O . GLU A 1 100 ? 11.246 -1.029 -12.441 1 97.3 100 GLU A O 1
ATOM 782 N N . TYR A 1 101 ? 10.106 -2.526 -11.205 1 97.03 101 TYR A N 1
ATOM 783 C CA . TYR A 1 101 ? 10.805 -2.137 -9.985 1 97.03 101 TYR A CA 1
ATOM 784 C C . TYR A 1 101 ? 12.013 -3.034 -9.74 1 97.03 101 TYR A C 1
ATOM 786 O O . TYR A 1 101 ? 12.644 -2.961 -8.683 1 97.03 101 TYR A O 1
ATOM 794 N N . GLY A 1 102 ? 12.199 -3.919 -10.641 1 97.19 102 GLY A N 1
ATOM 795 C CA . GLY A 1 102 ? 13.372 -4.776 -10.572 1 97.19 102 GLY A CA 1
ATOM 796 C C . GLY A 1 102 ? 13.202 -5.945 -9.621 1 97.19 102 GLY A C 1
ATOM 797 O O . GLY A 1 102 ? 14.187 -6.521 -9.153 1 97.19 102 GLY A O 1
ATOM 798 N N . LEU A 1 103 ? 12.004 -6.318 -9.304 1 98.37 103 LEU A N 1
ATOM 799 C CA . LEU A 1 103 ? 11.747 -7.33 -8.286 1 98.37 103 LEU A CA 1
ATOM 800 C C . LEU A 1 103 ? 11.776 -8.73 -8.891 1 98.37 103 LEU A C 1
ATOM 802 O O . LEU A 1 103 ? 12.082 -9.704 -8.199 1 98.37 103 LEU A O 1
ATOM 806 N N . VAL A 1 104 ? 11.479 -8.804 -10.227 1 98.44 104 VAL A N 1
ATOM 807 C CA . VAL A 1 104 ? 11.469 -10.106 -10.885 1 98.44 104 VAL A CA 1
ATOM 808 C C . VAL A 1 104 ? 12.062 -9.981 -12.287 1 98.44 104 VAL A C 1
ATOM 810 O O . VAL A 1 104 ? 12.153 -8.879 -12.833 1 98.44 104 VAL A O 1
ATOM 813 N N . VAL A 1 105 ? 12.531 -11.075 -12.74 1 97.97 105 VAL A N 1
ATOM 814 C CA . VAL A 1 105 ? 12.947 -11.216 -14.131 1 97.97 105 VAL A CA 1
ATOM 815 C C . VAL A 1 105 ? 12.329 -12.477 -14.731 1 97.97 105 VAL A C 1
ATOM 817 O O . VAL A 1 105 ? 12.009 -13.423 -14.008 1 97.97 105 VAL A O 1
ATOM 820 N N . THR A 1 106 ? 12.073 -12.333 -15.968 1 95.79 106 THR A N 1
ATOM 821 C CA . THR A 1 106 ? 11.561 -13.489 -16.695 1 95.79 106 THR A CA 1
ATOM 822 C C . THR A 1 106 ? 12.624 -14.052 -17.635 1 95.79 106 THR A C 1
ATOM 824 O O . THR A 1 106 ? 13.355 -13.295 -18.277 1 95.79 106 THR A O 1
ATOM 827 N N . GLN A 1 107 ? 12.78 -15.317 -17.552 1 89.09 107 GLN A N 1
ATOM 828 C CA . GLN A 1 107 ? 13.72 -15.999 -18.435 1 89.09 107 GLN A CA 1
ATOM 829 C C . GLN A 1 107 ? 13.021 -16.513 -19.691 1 89.09 107 GLN A C 1
ATOM 831 O O . GLN A 1 107 ? 11.796 -16.432 -19.803 1 89.09 107 GLN A O 1
ATOM 836 N N . GLU A 1 108 ? 13.831 -17.004 -20.578 1 86.53 108 GLU A N 1
ATOM 837 C CA . GLU A 1 108 ? 13.331 -17.553 -21.835 1 86.53 108 GLU A CA 1
ATOM 838 C C . GLU A 1 108 ? 12.373 -18.715 -21.587 1 86.53 108 GLU A C 1
ATOM 840 O O . GLU A 1 108 ? 11.404 -18.895 -22.327 1 86.53 108 GLU A O 1
ATOM 845 N N . SER A 1 109 ? 12.503 -19.348 -20.588 1 84.44 109 SER A N 1
ATOM 846 C CA . SER A 1 109 ? 11.67 -20.494 -20.239 1 84.44 109 SER A CA 1
ATOM 847 C C . SER A 1 109 ? 10.344 -20.049 -19.632 1 84.44 109 SER A C 1
ATOM 849 O O . SER A 1 109 ? 9.57 -20.875 -19.145 1 84.44 109 SER A O 1
ATOM 851 N N . GLU A 1 110 ? 10.185 -18.833 -19.684 1 92.86 110 GLU A N 1
ATOM 852 C CA . GLU A 1 110 ? 9.003 -18.203 -19.103 1 92.86 110 GLU A CA 1
ATOM 853 C C . GLU A 1 110 ? 8.944 -18.424 -17.595 1 92.86 110 GLU A C 1
ATOM 855 O O . GLU A 1 110 ? 7.883 -18.732 -17.048 1 92.86 110 GLU A O 1
ATOM 860 N N . ALA A 1 111 ? 10.073 -18.634 -17.008 1 97.34 111 ALA A N 1
ATOM 861 C CA . ALA A 1 111 ? 10.171 -18.693 -15.552 1 97.34 111 ALA A CA 1
ATOM 862 C C . ALA A 1 111 ? 10.311 -17.296 -14.955 1 97.34 111 ALA A C 1
ATOM 864 O O . ALA A 1 111 ? 10.972 -16.43 -15.533 1 97.34 111 ALA A O 1
ATOM 865 N N . VAL A 1 112 ? 9.659 -17.128 -13.897 1 98.46 112 VAL A N 1
ATOM 866 C CA . VAL A 1 112 ? 9.735 -15.875 -13.152 1 98.46 112 VAL A CA 1
ATOM 867 C C . VAL A 1 112 ? 10.646 -16.05 -11.939 1 98.46 112 VAL A C 1
ATOM 869 O O . VAL A 1 112 ? 10.478 -16.989 -11.158 1 98.46 112 VAL A O 1
ATOM 872 N N . THR A 1 113 ? 11.615 -15.184 -11.816 1 98.31 113 THR A N 1
ATOM 873 C CA . THR A 1 113 ? 12.6 -15.31 -10.747 1 98.31 113 THR A CA 1
ATOM 874 C C . THR A 1 113 ? 12.682 -14.022 -9.932 1 98.31 113 THR A C 1
ATOM 876 O O . THR A 1 113 ? 12.762 -12.929 -10.496 1 98.31 113 THR A O 1
ATOM 879 N N . LEU A 1 114 ? 12.602 -14.175 -8.623 1 97.82 114 LEU A N 1
ATOM 880 C CA . LEU A 1 114 ? 12.858 -13.044 -7.739 1 97.82 114 LEU A CA 1
ATOM 881 C C . LEU A 1 114 ? 14.308 -12.586 -7.848 1 97.82 114 LEU A C 1
ATOM 883 O O . LEU A 1 114 ? 15.221 -13.413 -7.92 1 97.82 114 LEU A O 1
ATOM 887 N N . THR A 1 115 ? 14.499 -11.313 -7.903 1 97.5 115 THR A N 1
ATOM 888 C CA . THR A 1 115 ? 15.858 -10.782 -7.898 1 97.5 115 THR A CA 1
ATOM 889 C C . THR A 1 115 ? 16.333 -10.525 -6.471 1 97.5 115 THR A C 1
ATOM 891 O O . THR A 1 115 ? 15.56 -10.66 -5.52 1 97.5 115 THR A O 1
ATOM 894 N N . GLU A 1 116 ? 17.653 -10.192 -6.344 1 96.1 116 GLU A N 1
ATOM 895 C CA . GLU A 1 116 ? 18.182 -9.799 -5.042 1 96.1 116 GLU A CA 1
ATOM 896 C C . GLU A 1 116 ? 17.445 -8.581 -4.492 1 96.1 116 GLU A C 1
ATOM 898 O O . GLU A 1 116 ? 17.279 -8.446 -3.278 1 96.1 116 GLU A O 1
ATOM 903 N N . ARG A 1 117 ? 16.966 -7.737 -5.374 1 96.66 117 ARG A N 1
ATOM 904 C CA . ARG A 1 117 ? 16.222 -6.548 -4.973 1 96.66 117 ARG A CA 1
ATOM 905 C C . ARG A 1 117 ? 14.926 -6.926 -4.264 1 96.66 117 ARG A C 1
ATOM 907 O O . ARG A 1 117 ? 14.448 -6.19 -3.398 1 96.66 117 ARG A O 1
ATOM 914 N N . GLY A 1 118 ? 14.455 -8.118 -4.577 1 96.91 118 GLY A N 1
ATOM 915 C CA . GLY A 1 118 ? 13.227 -8.603 -3.967 1 96.91 118 GLY A CA 1
ATOM 916 C C . GLY A 1 118 ? 13.338 -8.783 -2.465 1 96.91 118 GLY A C 1
ATOM 917 O O . GLY A 1 118 ? 12.325 -8.835 -1.764 1 96.91 118 GLY A O 1
ATOM 918 N N . GLU A 1 119 ? 14.544 -8.894 -2.012 1 96.04 119 GLU A N 1
ATOM 919 C CA . GLU A 1 119 ? 14.756 -9.042 -0.575 1 96.04 119 GLU A CA 1
ATOM 920 C C . GLU A 1 119 ? 14.285 -7.804 0.183 1 96.04 119 GLU A C 1
ATOM 922 O O . GLU A 1 119 ? 13.994 -7.875 1.378 1 96.04 119 GLU A O 1
ATOM 927 N N . GLN A 1 120 ? 14.227 -6.698 -0.475 1 96.82 120 GLN A N 1
ATOM 928 C CA . GLN A 1 120 ? 13.757 -5.462 0.141 1 96.82 120 GLN A CA 1
ATOM 929 C C . GLN A 1 120 ? 12.294 -5.578 0.559 1 96.82 120 GLN A C 1
ATOM 931 O O . GLN A 1 120 ? 11.814 -4.795 1.381 1 96.82 120 GLN A O 1
ATOM 936 N N . LEU A 1 121 ? 11.558 -6.602 0.058 1 98.25 121 LEU A N 1
ATOM 937 C CA . LEU A 1 121 ? 10.142 -6.792 0.353 1 98.25 121 LEU A CA 1
ATOM 938 C C . LEU A 1 121 ? 9.956 -7.686 1.574 1 98.25 121 LEU A C 1
ATOM 940 O O . LEU A 1 121 ? 8.852 -7.782 2.116 1 98.25 121 LEU A O 1
ATOM 944 N N . ASP A 1 122 ? 11.011 -8.265 2.087 1 97.66 122 ASP A N 1
ATOM 945 C CA . ASP A 1 122 ? 10.903 -9.357 3.051 1 97.66 122 ASP A CA 1
ATOM 946 C C . ASP A 1 122 ? 10.114 -8.924 4.284 1 97.66 122 ASP A C 1
ATOM 948 O O . ASP A 1 122 ? 9.137 -9.574 4.662 1 97.66 122 ASP A O 1
ATOM 952 N N . GLU A 1 123 ? 10.493 -7.847 4.857 1 98.05 123 GLU A N 1
ATOM 953 C CA . GLU A 1 123 ? 9.825 -7.396 6.074 1 98.05 123 GLU A CA 1
ATOM 954 C C . GLU A 1 123 ? 8.382 -6.987 5.793 1 98.05 123 GLU A C 1
ATOM 956 O O . GLU A 1 123 ? 7.49 -7.242 6.604 1 98.05 123 GLU A O 1
ATOM 961 N N . TYR A 1 124 ? 8.127 -6.357 4.626 1 98.7 124 TYR A N 1
ATOM 962 C CA . TYR A 1 124 ? 6.788 -5.932 4.233 1 98.7 124 TYR A CA 1
ATOM 963 C C . TYR A 1 124 ? 5.884 -7.135 3.991 1 98.7 124 TYR A C 1
ATOM 965 O O . TYR A 1 124 ? 4.729 -7.148 4.423 1 98.7 124 TYR A O 1
ATOM 973 N N . LEU A 1 125 ? 6.4 -8.152 3.37 1 98.77 125 LEU A N 1
ATOM 974 C CA . LEU A 1 125 ? 5.626 -9.348 3.059 1 98.77 125 LEU A CA 1
ATOM 975 C C . LEU A 1 125 ? 5.298 -10.13 4.327 1 98.77 125 LEU A C 1
ATOM 977 O O . LEU A 1 125 ? 4.201 -10.676 4.459 1 98.77 125 LEU A O 1
ATOM 981 N N . GLU A 1 126 ? 6.276 -10.165 5.205 1 98.47 126 GLU A N 1
ATOM 982 C CA . GLU A 1 126 ? 6.009 -10.82 6.482 1 98.47 126 GLU A CA 1
ATOM 983 C C . GLU A 1 126 ? 4.902 -10.103 7.249 1 98.47 126 GLU A C 1
ATOM 985 O O . GLU A 1 126 ? 4.034 -10.746 7.843 1 98.47 126 GLU A O 1
ATOM 990 N N . PHE A 1 127 ? 4.934 -8.816 7.264 1 98.79 127 PHE A N 1
ATOM 991 C CA . PHE A 1 127 ? 3.906 -8.004 7.905 1 98.79 127 PHE A CA 1
ATOM 992 C C . PHE A 1 127 ? 2.543 -8.258 7.272 1 98.79 127 PHE A C 1
ATOM 994 O O . PHE A 1 127 ? 1.558 -8.484 7.977 1 98.79 127 PHE A O 1
ATOM 1001 N N . ALA A 1 128 ? 2.458 -8.237 5.944 1 98.73 128 ALA A N 1
ATOM 1002 C CA . ALA A 1 128 ? 1.213 -8.47 5.216 1 98.73 128 ALA A CA 1
ATOM 1003 C C . ALA A 1 128 ? 0.687 -9.88 5.467 1 98.73 128 ALA A C 1
ATOM 1005 O O . ALA A 1 128 ? -0.514 -10.074 5.673 1 98.73 128 ALA A O 1
ATOM 1006 N N . LYS A 1 129 ? 1.607 -10.789 5.446 1 98.49 129 LYS A N 1
ATOM 1007 C CA . LYS A 1 129 ? 1.261 -12.194 5.644 1 98.49 129 LYS A CA 1
ATOM 1008 C C . LYS A 1 129 ? 0.53 -12.399 6.967 1 98.49 129 LYS A C 1
ATOM 1010 O O . LYS A 1 129 ? -0.442 -13.155 7.034 1 98.49 129 LYS A O 1
ATOM 1015 N N . GLU A 1 130 ? 0.955 -11.74 7.972 1 97.75 130 GLU A N 1
ATOM 1016 C CA . GLU A 1 130 ? 0.348 -11.867 9.294 1 97.75 130 GLU A CA 1
ATOM 1017 C C . GLU A 1 130 ? -1.067 -11.297 9.308 1 97.75 130 GLU A C 1
ATOM 1019 O O . GLU A 1 130 ? -1.936 -11.794 10.028 1 97.75 130 GLU A O 1
ATOM 1024 N N . ARG A 1 131 ? -1.345 -10.367 8.513 1 97.05 131 ARG A N 1
ATOM 1025 C CA . ARG A 1 131 ? -2.642 -9.698 8.488 1 97.05 131 ARG A CA 1
ATOM 1026 C C . ARG A 1 131 ? -3.655 -10.498 7.676 1 97.05 131 ARG A C 1
ATOM 1028 O O . ARG A 1 131 ? -4.863 -10.288 7.8 1 97.05 131 ARG A O 1
ATOM 1035 N N . GLU A 1 132 ? -3.165 -11.331 6.829 1 97.88 132 GLU A N 1
ATOM 1036 C CA . GLU A 1 132 ? -4.037 -12.217 6.065 1 97.88 132 GLU A CA 1
ATOM 1037 C C . GLU A 1 132 ? -3.567 -13.666 6.154 1 97.88 132 GLU A C 1
ATOM 1039 O O . GLU A 1 132 ? -3.516 -14.371 5.144 1 97.88 132 GLU A O 1
ATOM 1044 N N . ARG A 1 133 ? -3.196 -14.029 7.33 1 98 133 ARG A N 1
ATOM 1045 C CA . ARG A 1 133 ? -2.526 -15.289 7.634 1 98 133 ARG A CA 1
ATOM 1046 C C . ARG A 1 133 ? -3.352 -16.478 7.155 1 98 133 ARG A C 1
ATOM 1048 O O . ARG A 1 133 ? -2.818 -17.406 6.545 1 98 133 ARG A O 1
ATOM 1055 N N . ARG A 1 134 ? -4.62 -16.46 7.387 1 97.39 134 ARG A N 1
ATOM 1056 C CA . ARG A 1 134 ? -5.48 -17.581 7.022 1 97.39 134 ARG A CA 1
ATOM 1057 C C . ARG A 1 134 ? -5.496 -17.791 5.512 1 97.39 134 ARG A C 1
ATOM 1059 O O . ARG A 1 134 ? -5.332 -18.915 5.034 1 97.39 134 ARG A O 1
ATOM 1066 N N . ASP A 1 135 ? -5.694 -16.713 4.803 1 97.66 135 ASP A N 1
ATOM 1067 C CA . ASP A 1 135 ? -5.731 -16.781 3.346 1 97.66 135 ASP A CA 1
ATOM 1068 C C . ASP A 1 135 ? -4.407 -17.298 2.787 1 97.66 135 ASP A C 1
ATOM 1070 O O . ASP A 1 135 ? -4.394 -18.141 1.888 1 97.66 135 ASP A O 1
ATOM 1074 N N . VAL A 1 136 ? -3.283 -16.826 3.319 1 98.4 136 VAL A N 1
ATOM 1075 C CA . VAL A 1 136 ? -1.958 -17.185 2.824 1 98.4 136 VAL A CA 1
ATOM 1076 C C . VAL A 1 136 ? -1.669 -18.651 3.138 1 98.4 136 VAL A C 1
ATOM 1078 O O . VAL A 1 136 ? -1.133 -19.378 2.298 1 98.4 136 VAL A O 1
ATOM 1081 N N . GLN A 1 137 ? -1.991 -19.073 4.34 1 97.74 137 GLN A N 1
ATOM 1082 C CA . GLN A 1 137 ? -1.755 -20.457 4.74 1 97.74 137 GLN A CA 1
ATOM 1083 C C . GLN A 1 137 ? -2.521 -21.426 3.844 1 97.74 137 GLN A C 1
ATOM 1085 O O . GLN A 1 137 ? -1.973 -22.442 3.409 1 97.74 137 GLN A O 1
ATOM 1090 N N . GLN A 1 138 ? -3.752 -21.079 3.576 1 97.56 138 GLN A N 1
ATOM 1091 C CA . GLN A 1 138 ? -4.563 -21.92 2.701 1 97.56 138 GLN A CA 1
ATOM 1092 C C . GLN A 1 138 ? -3.982 -21.967 1.291 1 97.56 138 GLN A C 1
ATOM 1094 O O . GLN A 1 138 ? -3.887 -23.038 0.689 1 97.56 138 GLN A O 1
ATOM 1099 N N . PHE A 1 139 ? -3.601 -20.827 0.782 1 98.55 139 PHE A N 1
ATOM 1100 C CA . PHE A 1 139 ? -3.044 -20.694 -0.558 1 98.55 139 PHE A CA 1
ATOM 1101 C C . PHE A 1 139 ? -1.764 -21.509 -0.696 1 98.55 139 PHE A C 1
ATOM 1103 O O . PHE A 1 139 ? -1.625 -22.303 -1.629 1 98.55 139 PHE A O 1
ATOM 1110 N N . LEU A 1 140 ? -0.854 -21.357 0.231 1 98.16 140 LEU A N 1
ATOM 1111 C CA . LEU A 1 140 ? 0.435 -22.035 0.147 1 98.16 140 LEU A CA 1
ATOM 1112 C C . LEU A 1 140 ? 0.279 -23.532 0.392 1 98.16 140 LEU A C 1
ATOM 1114 O O . LEU A 1 140 ? 0.991 -24.341 -0.208 1 98.16 140 LEU A O 1
ATOM 1118 N N . ALA A 1 141 ? -0.69 -23.902 1.243 1 96.93 141 ALA A N 1
ATOM 1119 C CA . ALA A 1 141 ? -0.942 -25.314 1.52 1 96.93 141 ALA A CA 1
ATOM 1120 C C . ALA A 1 141 ? -1.404 -26.045 0.263 1 96.93 141 ALA A C 1
ATOM 1122 O O . ALA A 1 141 ? -1.04 -27.203 0.042 1 96.93 141 ALA A O 1
ATOM 1123 N N . GLN A 1 142 ? -2.179 -25.395 -0.532 1 96.14 142 GLN A N 1
ATOM 1124 C CA . GLN A 1 142 ? -2.734 -25.997 -1.739 1 96.14 142 GLN A CA 1
ATOM 1125 C C . GLN A 1 142 ? -1.685 -26.084 -2.844 1 96.14 142 GLN A C 1
ATOM 1127 O O . GLN A 1 142 ? -1.88 -26.786 -3.839 1 96.14 142 GLN A O 1
ATOM 1132 N N . ASN A 1 143 ? -0.56 -25.386 -2.616 1 96.62 143 ASN A N 1
ATOM 1133 C CA . ASN A 1 143 ? 0.458 -25.315 -3.658 1 96.62 143 ASN A CA 1
ATOM 1134 C C . ASN A 1 143 ? 1.783 -25.909 -3.188 1 96.62 143 ASN A C 1
ATOM 1136 O O . ASN A 1 143 ? 2.841 -25.583 -3.73 1 96.62 143 ASN A O 1
ATOM 1140 N N . GLN A 1 144 ? 1.745 -26.652 -2.141 1 90.87 144 GLN A N 1
ATOM 1141 C CA . GLN A 1 144 ? 2.945 -27.302 -1.626 1 90.87 144 GLN A CA 1
ATOM 1142 C C . GLN A 1 144 ? 3.45 -28.37 -2.592 1 90.87 144 GLN A C 1
ATOM 1144 O O . GLN A 1 144 ? 2.655 -29.09 -3.2 1 90.87 144 GLN A O 1
ATOM 1149 N N . ARG A 1 145 ? 4.705 -28.324 -3.032 1 78.6 145 ARG A N 1
ATOM 1150 C CA . ARG A 1 145 ? 5.26 -29.344 -3.915 1 78.6 145 ARG A CA 1
ATOM 1151 C C . ARG A 1 145 ? 5.475 -30.656 -3.169 1 78.6 145 ARG A C 1
ATOM 1153 O O . ARG A 1 145 ? 5.822 -30.655 -1.986 1 78.6 145 ARG A O 1
ATOM 1160 N N . ASP A 1 146 ? 4.795 -31.75 -3.585 1 60.94 146 ASP A N 1
ATOM 1161 C CA . ASP A 1 146 ? 5.092 -33.086 -3.079 1 60.94 146 ASP A CA 1
ATOM 1162 C C . ASP A 1 146 ? 6.577 -33.412 -3.227 1 60.94 146 ASP A C 1
ATOM 1164 O O . ASP A 1 146 ? 7.107 -33.421 -4.34 1 60.94 146 ASP A O 1
ATOM 1168 N N . HIS A 1 147 ? 7.525 -32.744 -2.388 1 51.43 147 HIS A N 1
ATOM 1169 C CA . HIS A 1 147 ? 8.888 -33.262 -2.398 1 51.43 147 HIS A CA 1
ATOM 1170 C C . HIS A 1 147 ? 8.899 -34.785 -2.457 1 51.43 147 HIS A C 1
ATOM 1172 O O . HIS A 1 147 ? 9.966 -35.401 -2.521 1 51.43 147 HIS A O 1
ATOM 1178 N N . ASP A 1 148 ? 8.076 -35.572 -1.757 1 43.06 148 ASP A N 1
ATOM 1179 C CA . ASP A 1 148 ? 8.369 -36.979 -1.499 1 43.06 148 ASP A CA 1
ATOM 1180 C C . ASP A 1 148 ? 8.396 -37.781 -2.798 1 43.06 148 ASP A C 1
ATOM 1182 O O . ASP A 1 148 ? 8.677 -38.982 -2.786 1 43.06 148 ASP A O 1
ATOM 1186 N N . ARG A 1 149 ? 8.244 -37.285 -4.061 1 33.97 149 ARG A N 1
ATOM 1187 C CA . ARG A 1 149 ? 8.482 -38.467 -4.882 1 33.97 149 ARG A CA 1
ATOM 1188 C C . ARG A 1 149 ? 9.976 -38.726 -5.049 1 33.97 149 ARG A C 1
ATOM 1190 O O . ARG A 1 149 ? 10.775 -37.788 -5.072 1 33.97 149 ARG A O 1
ATOM 1197 N N . MET B 1 1 ? -81.005 13.356 16.83 1 30.5 1 MET B N 1
ATOM 1198 C CA . MET B 1 1 ? -79.985 12.71 17.651 1 30.5 1 MET B CA 1
ATOM 1199 C C . MET B 1 1 ? -78.807 12.255 16.796 1 30.5 1 MET B C 1
ATOM 1201 O O . MET B 1 1 ? -78.832 11.161 16.228 1 30.5 1 MET B O 1
ATOM 1205 N N . GLY B 1 2 ? -78.236 13.168 15.917 1 33.83 2 GLY B N 1
ATOM 1206 C CA . GLY B 1 2 ? -77.232 13.156 14.865 1 33.83 2 GLY B CA 1
ATOM 1207 C C . GLY B 1 2 ? -75.844 12.807 15.368 1 33.83 2 GLY B C 1
ATOM 1208 O O . GLY B 1 2 ? -75.363 13.397 16.337 1 33.83 2 GLY B O 1
ATOM 1209 N N . ASP B 1 3 ? -75.461 11.541 15.213 1 39.55 3 ASP B N 1
ATOM 1210 C CA . ASP B 1 3 ? -74.233 10.839 15.573 1 39.55 3 ASP B CA 1
ATOM 1211 C C . ASP B 1 3 ? -73.021 11.467 14.888 1 39.55 3 ASP B C 1
ATOM 1213 O O . ASP B 1 3 ? -72.977 11.562 13.659 1 39.55 3 ASP B O 1
ATOM 1217 N N . ASP B 1 4 ? -72.461 12.528 15.473 1 40.06 4 ASP B N 1
ATOM 1218 C CA . ASP B 1 4 ? -71.224 13.198 15.086 1 40.06 4 ASP B CA 1
ATOM 1219 C C . ASP B 1 4 ? -70.058 12.213 15.035 1 40.06 4 ASP B C 1
ATOM 1221 O O . ASP B 1 4 ? -69.752 11.555 16.031 1 40.06 4 ASP B O 1
ATOM 1225 N N . TYR B 1 5 ? -69.846 11.582 13.861 1 42.48 5 TYR B N 1
ATOM 1226 C CA . TYR B 1 5 ? -68.716 10.735 13.496 1 42.48 5 TYR B CA 1
ATOM 1227 C C . TYR B 1 5 ? -67.397 11.474 13.683 1 42.48 5 TYR B C 1
ATOM 1229 O O . TYR B 1 5 ? -67.197 12.552 13.119 1 42.48 5 TYR B O 1
ATOM 1237 N N . SER B 1 6 ? -66.917 11.62 14.937 1 39.54 6 SER B N 1
ATOM 1238 C CA . SER B 1 6 ? -65.593 12.151 15.246 1 39.54 6 SER B CA 1
ATOM 1239 C C . SER B 1 6 ? -64.499 11.346 14.553 1 39.54 6 SER B C 1
ATOM 1241 O O . SER B 1 6 ? -64.347 10.149 14.805 1 39.54 6 SER B O 1
ATOM 1243 N N . SER B 1 7 ? -64.215 11.692 13.243 1 36.72 7 SER B N 1
ATOM 1244 C CA . SER B 1 7 ? -63.123 11.157 12.437 1 36.72 7 SER B CA 1
ATOM 1245 C C . SER B 1 7 ? -61.776 11.37 13.119 1 36.72 7 SER B C 1
ATOM 1247 O O . SER B 1 7 ? -61.368 12.509 13.356 1 36.72 7 SER B O 1
ATOM 1249 N N . ASP B 1 8 ? -61.424 10.503 14.062 1 32.24 8 ASP B N 1
ATOM 1250 C CA . ASP B 1 8 ? -60.133 10.44 14.74 1 32.24 8 ASP B CA 1
ATOM 1251 C C . ASP B 1 8 ? -58.992 10.292 13.736 1 32.24 8 ASP B C 1
ATOM 1253 O O . ASP B 1 8 ? -58.967 9.342 12.951 1 32.24 8 ASP B O 1
ATOM 1257 N N . ASP B 1 9 ? -58.488 11.366 13.159 1 33.54 9 ASP B N 1
ATOM 1258 C CA . ASP B 1 9 ? -57.292 11.435 12.324 1 33.54 9 ASP B CA 1
ATOM 1259 C C . ASP B 1 9 ? -56.09 10.815 13.033 1 33.54 9 ASP B C 1
ATOM 1261 O O . ASP B 1 9 ? -55.641 11.323 14.063 1 33.54 9 ASP B O 1
ATOM 1265 N N . ALA B 1 10 ? -55.897 9.422 13.014 1 33.63 10 ALA B N 1
ATOM 1266 C CA . ALA B 1 10 ? -54.706 8.702 13.458 1 33.63 10 ALA B CA 1
ATOM 1267 C C . ALA B 1 10 ? -53.457 9.218 12.75 1 33.63 10 ALA B C 1
ATOM 1269 O O . ALA B 1 10 ? -53.316 9.062 11.535 1 33.63 10 ALA B O 1
ATOM 1270 N N . ARG B 1 11 ? -52.906 10.372 13.173 1 35.88 11 ARG B N 1
ATOM 1271 C CA . ARG B 1 11 ? -51.565 10.77 12.757 1 35.88 11 ARG B CA 1
ATOM 1272 C C . ARG B 1 11 ? -50.56 9.65 13.003 1 35.88 11 ARG B C 1
ATOM 1274 O O . ARG B 1 11 ? -50.357 9.23 14.144 1 35.88 11 ARG B O 1
ATOM 1281 N N . THR B 1 12 ? -50.468 8.632 12.146 1 35.07 12 THR B N 1
ATOM 1282 C CA . THR B 1 12 ? -49.387 7.653 12.178 1 35.07 12 THR B CA 1
ATOM 1283 C C . THR B 1 12 ? -48.028 8.347 12.164 1 35.07 12 THR B C 1
ATOM 1285 O O . THR B 1 12 ? -47.728 9.118 11.25 1 35.07 12 THR B O 1
ATOM 1288 N N . ASP B 1 13 ? -47.453 8.77 13.263 1 31.49 13 ASP B N 1
ATOM 1289 C CA . ASP B 1 13 ? -46.043 9.116 13.416 1 31.49 13 ASP B CA 1
ATOM 1290 C C . ASP B 1 13 ? -45.145 8.05 12.791 1 31.49 13 ASP B C 1
ATOM 1292 O O . ASP B 1 13 ? -45.132 6.901 13.239 1 31.49 13 ASP B O 1
ATOM 1296 N N . ALA B 1 14 ? -44.925 8.035 11.441 1 37.5 14 ALA B N 1
ATOM 1297 C CA . ALA B 1 14 ? -43.827 7.318 10.799 1 37.5 14 ALA B CA 1
ATOM 1298 C C . ALA B 1 14 ? -42.525 7.501 11.573 1 37.5 14 ALA B C 1
ATOM 1300 O O . ALA B 1 14 ? -42.09 8.63 11.811 1 37.5 14 ALA B O 1
ATOM 1301 N N . SER B 1 15 ? -42.226 6.669 12.578 1 34.68 15 SER B N 1
ATOM 1302 C CA . SER B 1 15 ? -40.914 6.526 13.199 1 34.68 15 SER B CA 1
ATOM 1303 C C . SER B 1 15 ? -39.803 6.544 12.154 1 34.68 15 SER B C 1
ATOM 1305 O O . SER B 1 15 ? -39.774 5.699 11.257 1 34.68 15 SER B O 1
ATOM 1307 N N . ASP B 1 16 ? -39.316 7.672 11.698 1 36.07 16 ASP B N 1
ATOM 1308 C CA . ASP B 1 16 ? -38.037 7.735 10.996 1 36.07 16 ASP B CA 1
ATOM 1309 C C . ASP B 1 16 ? -37.014 6.798 11.634 1 36.07 16 ASP B C 1
ATOM 1311 O O . ASP B 1 16 ? -36.577 7.025 12.764 1 36.07 16 ASP B O 1
ATOM 1315 N N . ASP B 1 17 ? -37.142 5.515 11.545 1 36.38 17 ASP B N 1
ATOM 1316 C CA . ASP B 1 17 ? -36.02 4.623 11.82 1 36.38 17 ASP B CA 1
ATOM 1317 C C . ASP B 1 17 ? -34.714 5.201 11.28 1 36.38 17 ASP B C 1
ATOM 1319 O O . ASP B 1 17 ? -34.544 5.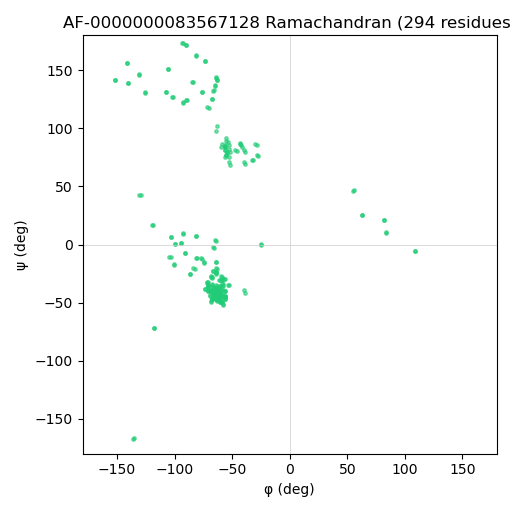338 10.066 1 36.38 17 ASP B O 1
ATOM 1323 N N . ALA B 1 18 ? -34.032 6.156 11.944 1 35.86 18 ALA B N 1
ATOM 1324 C CA . ALA B 1 18 ? -32.604 6.409 11.765 1 35.86 18 ALA B CA 1
ATOM 1325 C C . ALA B 1 18 ? -31.857 5.122 11.429 1 35.86 18 ALA B C 1
ATOM 1327 O O . ALA B 1 18 ? -31.731 4.231 12.273 1 35.86 18 ALA B O 1
ATOM 1328 N N . LEU B 1 19 ? -31.913 4.505 10.286 1 37.1 19 LEU B N 1
ATOM 1329 C CA . LEU B 1 19 ? -30.903 3.585 9.774 1 37.1 19 LEU B CA 1
ATOM 1330 C C . LEU B 1 19 ? -29.529 3.913 10.347 1 37.1 19 LEU B C 1
ATOM 1332 O O . LEU B 1 19 ? -28.984 4.988 10.088 1 37.1 19 LEU B O 1
ATOM 1336 N N . SER B 1 20 ? -29.134 3.617 11.597 1 36.58 20 SER B N 1
ATOM 1337 C CA . SER B 1 20 ? -27.845 3.594 12.281 1 36.58 20 SER B CA 1
ATOM 1338 C C . SER B 1 20 ? -26.707 3.311 11.307 1 36.58 20 SER B C 1
ATOM 1340 O O . SER B 1 20 ? -26.734 2.312 10.585 1 36.58 20 SER B O 1
ATOM 1342 N N . ASN B 1 21 ? -26.129 4.234 10.63 1 41.12 21 ASN B N 1
ATOM 1343 C CA . ASN B 1 21 ? -24.806 4.302 10.019 1 41.12 21 ASN B CA 1
ATOM 1344 C C . ASN B 1 21 ? -23.815 3.378 10.722 1 41.12 21 ASN B C 1
ATOM 1346 O O . ASN B 1 21 ? -22.684 3.776 11.008 1 41.12 21 ASN B O 1
ATOM 1350 N N . THR B 1 22 ? -24.161 2.626 11.764 1 41.79 22 THR B N 1
ATOM 1351 C CA . THR B 1 22 ? -23.325 1.763 12.592 1 41.79 22 THR B CA 1
ATOM 1352 C C . THR B 1 22 ? -22.628 0.706 11.74 1 41.79 22 THR B C 1
ATOM 1354 O O . THR B 1 22 ? -21.604 0.152 12.144 1 41.79 22 THR B O 1
ATOM 1357 N N . ASP B 1 23 ? -23.329 0.052 10.814 1 45.64 23 ASP B N 1
ATOM 1358 C CA . ASP B 1 23 ? -22.925 -1.281 10.377 1 45.64 23 ASP B CA 1
ATOM 1359 C C . ASP B 1 23 ? -21.661 -1.219 9.522 1 45.64 23 ASP B C 1
ATOM 1361 O O . ASP B 1 23 ? -21.017 -2.243 9.283 1 45.64 23 ASP B O 1
ATOM 1365 N N . GLU B 1 24 ? -21.494 -0.205 8.782 1 51.42 24 GLU B N 1
ATOM 1366 C CA . GLU B 1 24 ? -20.315 -0.084 7.929 1 51.42 24 GLU B CA 1
ATOM 1367 C C . GLU B 1 24 ? -19.031 -0.145 8.751 1 51.42 24 GLU B C 1
ATOM 1369 O O . GLU B 1 24 ? -18.01 -0.651 8.281 1 51.42 24 GLU B O 1
ATOM 1374 N N . ASP B 1 25 ? -19.14 0.446 10.059 1 58.93 25 ASP B N 1
ATOM 1375 C CA . ASP B 1 25 ? -18.001 0.489 10.971 1 58.93 25 ASP B CA 1
ATOM 1376 C C . ASP B 1 25 ? -17.595 -0.916 11.411 1 58.93 25 ASP B C 1
ATOM 1378 O O . ASP B 1 25 ? -16.51 -1.11 11.961 1 58.93 25 ASP B O 1
ATOM 1382 N N . GLU B 1 26 ? -18.368 -1.829 10.946 1 72.03 26 GLU B N 1
ATOM 1383 C CA . GLU B 1 26 ? -18.112 -3.116 11.586 1 72.03 26 GLU B CA 1
ATOM 1384 C C . GLU B 1 26 ? -17.315 -4.039 10.668 1 72.03 26 GLU B C 1
ATOM 1386 O O . GLU B 1 26 ? -16.644 -4.961 11.137 1 72.03 26 GLU B O 1
ATOM 1391 N N . ILE B 1 27 ? -17.182 -3.636 9.406 1 86.53 27 ILE B N 1
ATOM 1392 C CA . ILE B 1 27 ? -16.431 -4.532 8.533 1 86.53 27 ILE B CA 1
ATOM 1393 C C . ILE B 1 27 ? -14.95 -4.161 8.563 1 86.53 27 ILE B C 1
ATOM 1395 O O . ILE B 1 27 ? -14.583 -3.02 8.274 1 86.53 27 ILE B O 1
ATOM 1399 N N . PRO B 1 28 ? -14.125 -5.063 8.878 1 93.98 28 PRO B N 1
ATOM 1400 C CA . PRO B 1 28 ? -12.692 -4.771 8.965 1 93.98 28 PRO B CA 1
ATOM 1401 C C . PRO B 1 28 ? -12.094 -4.348 7.625 1 93.98 28 PRO B C 1
ATOM 1403 O O . PRO B 1 28 ? -12.506 -4.849 6.575 1 93.98 28 PRO B O 1
ATOM 1406 N N . LEU B 1 29 ? -11.195 -3.394 7.68 1 96.82 29 LEU B N 1
ATOM 1407 C CA . LEU B 1 29 ? -10.458 -3.025 6.477 1 96.82 29 LEU B CA 1
ATOM 1408 C C . LEU B 1 29 ? -9.558 -4.167 6.018 1 96.82 29 LEU B C 1
ATOM 1410 O O . LEU B 1 29 ? -8.828 -4.75 6.823 1 96.82 29 LEU B O 1
ATOM 1414 N N . SER B 1 30 ? -9.59 -4.485 4.76 1 97.03 30 SER B N 1
ATOM 1415 C CA . SER B 1 30 ? -8.669 -5.483 4.223 1 97.03 30 SER B CA 1
ATOM 1416 C C . SER B 1 30 ? -7.252 -4.929 4.121 1 97.03 30 SER B C 1
ATOM 1418 O O . SER B 1 30 ? -7.061 -3.717 3.997 1 97.03 30 SER B O 1
ATOM 1420 N N . PRO B 1 31 ? -6.323 -5.8 4.085 1 98.19 31 PRO B N 1
ATOM 1421 C CA . PRO B 1 31 ? -4.953 -5.325 3.882 1 98.19 31 PRO B CA 1
ATOM 1422 C C . PRO B 1 31 ? -4.787 -4.54 2.583 1 98.19 31 PRO B C 1
ATOM 1424 O O . PRO B 1 31 ? -4.052 -3.55 2.544 1 98.19 31 PRO B O 1
ATOM 1427 N N . SER B 1 32 ? -5.473 -4.931 1.568 1 98.66 32 SER B N 1
ATOM 1428 C CA . SER B 1 32 ? -5.383 -4.242 0.284 1 98.66 32 SER B CA 1
ATOM 1429 C C . SER B 1 32 ? -5.805 -2.782 0.409 1 98.66 32 SER B C 1
ATOM 1431 O O . SER B 1 32 ? -5.162 -1.894 -0.154 1 98.66 32 SER B O 1
ATOM 1433 N N . ILE B 1 33 ? -6.875 -2.59 1.112 1 98.43 33 ILE B N 1
ATOM 1434 C CA . ILE B 1 33 ? -7.383 -1.236 1.302 1 98.43 33 ILE B CA 1
ATOM 1435 C C . ILE B 1 33 ? -6.375 -0.414 2.102 1 98.43 33 ILE B C 1
ATOM 1437 O O . ILE B 1 33 ? -6.059 0.721 1.736 1 98.43 33 ILE B O 1
ATOM 1441 N N . VAL B 1 34 ? -5.86 -0.971 3.134 1 98.75 34 VAL B N 1
ATOM 1442 C CA . VAL B 1 34 ? -4.949 -0.244 4.013 1 98.75 34 VAL B CA 1
ATOM 1443 C C . VAL B 1 34 ? -3.644 0.048 3.276 1 98.75 34 VAL B C 1
ATOM 1445 O O . VAL B 1 34 ? -3.15 1.178 3.3 1 98.75 34 VAL B O 1
ATOM 1448 N N . PHE B 1 35 ? -3.105 -0.965 2.606 1 98.89 35 PHE B N 1
ATOM 1449 C CA . PHE B 1 35 ? -1.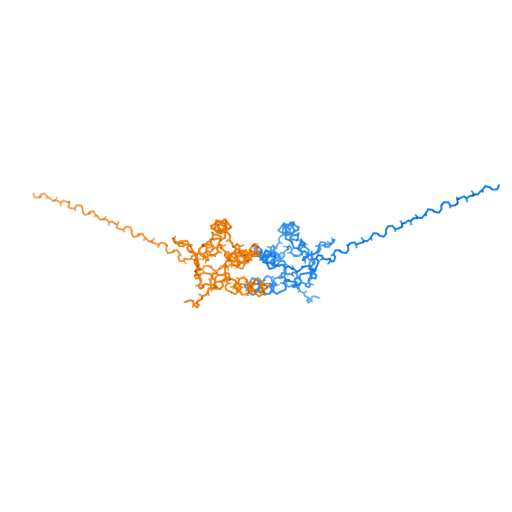89 -0.724 1.836 1 98.89 35 PHE B CA 1
ATOM 1450 C C . PHE B 1 35 ? -2.132 0.323 0.756 1 98.89 35 PHE B C 1
ATOM 1452 O O . PHE B 1 35 ? -1.255 1.14 0.468 1 98.89 35 PHE B O 1
ATOM 1459 N N . GLY B 1 36 ? -3.261 0.296 0.165 1 98.8 36 GLY B N 1
ATOM 1460 C CA . GLY B 1 36 ? -3.613 1.298 -0.828 1 98.8 36 GLY B CA 1
ATOM 1461 C C . GLY B 1 36 ? -3.597 2.713 -0.28 1 98.8 36 GLY B C 1
ATOM 1462 O O . GLY B 1 36 ? -3.103 3.632 -0.935 1 98.8 36 GLY B O 1
ATOM 1463 N N . ILE B 1 37 ? -4.154 2.834 0.907 1 98.78 37 ILE B N 1
ATOM 1464 C CA . ILE B 1 37 ? -4.145 4.13 1.578 1 98.78 37 ILE B CA 1
ATOM 1465 C C . ILE B 1 37 ? -2.706 4.551 1.868 1 98.78 37 ILE B C 1
ATOM 1467 O O . ILE B 1 37 ? -2.327 5.698 1.621 1 98.78 37 ILE B O 1
ATOM 1471 N N . LEU B 1 38 ? -1.861 3.629 2.286 1 98.77 38 LEU B N 1
ATOM 1472 C CA . LEU B 1 38 ? -0.513 3.923 2.761 1 98.77 38 LEU B CA 1
ATOM 1473 C C . LEU B 1 38 ? 0.448 4.105 1.591 1 98.77 38 LEU B C 1
ATOM 1475 O O . LEU B 1 38 ? 1.562 4.603 1.769 1 98.77 38 LEU B O 1
ATOM 1479 N N . ALA B 1 39 ? -0.02 3.737 0.407 1 98.73 39 ALA B N 1
ATOM 1480 C CA . ALA B 1 39 ? 0.823 3.949 -0.767 1 98.73 39 ALA B CA 1
ATOM 1481 C C . ALA B 1 39 ? 1.012 5.437 -1.045 1 98.73 39 ALA B C 1
ATOM 1483 O O . ALA B 1 39 ? 1.996 5.838 -1.672 1 98.73 39 ALA B O 1
ATOM 1484 N N . ASP B 1 40 ? 0.18 6.165 -0.595 1 98.56 40 ASP B N 1
ATOM 1485 C CA . ASP B 1 40 ? 0.281 7.613 -0.754 1 98.56 40 ASP B CA 1
ATOM 1486 C C . ASP B 1 40 ? 0.995 8.248 0.437 1 98.56 40 ASP B C 1
ATOM 1488 O O . ASP B 1 40 ? 0.513 8.169 1.57 1 98.56 40 ASP B O 1
ATOM 1492 N N . LYS B 1 41 ? 2.061 8.946 0.192 1 98.51 41 LYS B N 1
ATOM 1493 C CA . LYS B 1 41 ? 2.848 9.559 1.258 1 98.51 41 LYS B CA 1
ATOM 1494 C C . LYS B 1 41 ? 2.06 10.663 1.957 1 98.51 41 LYS B C 1
ATOM 1496 O O . LYS B 1 41 ? 2.143 10.814 3.178 1 98.51 41 LYS B O 1
ATOM 1501 N N . GLN B 1 42 ? 1.309 11.418 1.193 1 98.69 42 GLN B N 1
ATOM 1502 C CA . GLN B 1 42 ? 0.511 12.492 1.775 1 98.69 42 GLN B CA 1
ATOM 1503 C C . GLN B 1 42 ? -0.523 11.942 2.754 1 98.69 42 GLN B C 1
ATOM 1505 O O . GLN B 1 42 ? -0.684 12.47 3.856 1 98.69 42 GLN B O 1
ATOM 1510 N N . ASP B 1 43 ? -1.139 10.814 2.399 1 98.79 43 ASP B N 1
ATOM 1511 C CA . ASP B 1 43 ? -2.123 10.205 3.289 1 98.79 43 ASP B CA 1
ATOM 1512 C C . ASP B 1 43 ? -1.466 9.706 4.574 1 98.79 43 ASP B C 1
ATOM 1514 O O . ASP B 1 43 ? -2.019 9.869 5.664 1 98.79 43 ASP B O 1
ATOM 1518 N N . ARG B 1 44 ? -0.268 9.11 4.451 1 98.78 44 ARG B N 1
ATOM 1519 C CA . ARG B 1 44 ? 0.436 8.674 5.652 1 98.78 44 ARG B CA 1
ATOM 1520 C C . ARG B 1 44 ? 0.741 9.856 6.567 1 98.78 44 ARG B C 1
ATOM 1522 O O . ARG B 1 44 ? 0.499 9.791 7.774 1 98.78 44 ARG B O 1
ATOM 1529 N N . PHE B 1 45 ? 1.214 10.926 6.026 1 98.74 45 PHE B N 1
ATOM 1530 C CA . PHE B 1 45 ? 1.629 12.064 6.839 1 98.74 45 PHE B CA 1
ATOM 1531 C C . PHE B 1 45 ? 0.419 12.764 7.446 1 98.74 45 PHE B C 1
ATOM 1533 O O . PHE B 1 45 ? 0.48 13.25 8.577 1 98.74 45 PHE B O 1
ATOM 1540 N N . VAL B 1 46 ? -0.718 12.835 6.723 1 98.85 46 VAL B N 1
ATOM 1541 C CA . VAL B 1 46 ? -1.975 13.314 7.29 1 98.85 46 VAL B CA 1
ATOM 1542 C C . VAL B 1 46 ? -2.35 12.468 8.504 1 98.85 46 VAL B C 1
ATOM 1544 O O . VAL B 1 46 ? -2.661 13.004 9.57 1 98.85 46 VAL B O 1
ATOM 1547 N N . LEU B 1 47 ? -2.236 11.184 8.375 1 98.86 47 LEU B N 1
ATOM 1548 C CA . LEU B 1 47 ? -2.636 10.263 9.433 1 98.86 47 LEU B CA 1
ATOM 1549 C C . LEU B 1 47 ? -1.668 10.333 10.61 1 98.86 47 LEU B C 1
ATOM 1551 O O . LEU B 1 47 ? -2.086 10.261 11.768 1 98.86 47 LEU B O 1
ATOM 1555 N N . TYR B 1 48 ? -0.34 10.448 10.3 1 98.71 48 TYR B N 1
ATOM 1556 C CA . TYR B 1 48 ? 0.631 10.617 11.375 1 98.71 48 TYR B CA 1
ATOM 1557 C C . TYR B 1 48 ? 0.294 11.835 12.227 1 98.71 48 TYR B C 1
ATOM 1559 O O . TYR B 1 48 ? 0.295 11.758 13.458 1 98.71 48 TYR B O 1
ATOM 1567 N N . LEU B 1 49 ? 0.014 12.935 11.532 1 98.74 49 LEU B N 1
ATOM 1568 C CA . LEU B 1 49 ? -0.222 14.186 12.245 1 98.74 49 LEU B CA 1
ATOM 1569 C C . LEU B 1 49 ? -1.533 14.13 13.022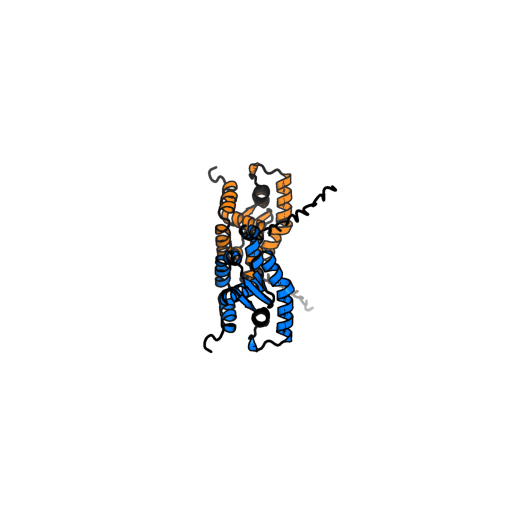 1 98.74 49 LEU B C 1
ATOM 1571 O O . LEU B 1 49 ? -1.612 14.621 14.15 1 98.74 49 LEU B O 1
ATOM 1575 N N . LEU B 1 50 ? -2.592 13.541 12.447 1 98.43 50 LEU B N 1
ATOM 1576 C CA . LEU B 1 50 ? -3.858 13.367 13.151 1 98.43 50 LEU B CA 1
ATOM 1577 C C . LEU B 1 50 ? -3.657 12.594 14.45 1 98.43 50 LEU B C 1
ATOM 1579 O O . LEU B 1 50 ? -4.157 12.998 15.502 1 98.43 50 LEU B O 1
ATOM 1583 N N . LYS B 1 51 ? -2.924 11.574 14.343 1 97.84 51 LYS B N 1
ATOM 1584 C CA . LYS B 1 51 ? -2.677 10.761 15.53 1 97.84 51 LYS B CA 1
ATOM 1585 C C . LYS B 1 51 ? -1.868 11.533 16.568 1 97.84 51 LYS B C 1
ATOM 1587 O O . LYS B 1 51 ? -2.167 11.48 17.762 1 97.84 51 LYS B O 1
ATOM 1592 N N . GLU B 1 52 ? -0.888 12.222 16.105 1 96.81 52 GLU B N 1
ATOM 1593 C CA . GLU B 1 52 ? -0.031 13.007 16.988 1 96.81 52 GLU B CA 1
ATOM 1594 C C . GLU B 1 52 ? -0.832 14.076 17.726 1 96.81 52 GLU B C 1
ATOM 1596 O O . GLU B 1 52 ? -0.523 14.41 18.872 1 96.81 52 GLU B O 1
ATOM 1601 N N . ARG B 1 53 ? -1.919 14.599 17.104 1 96.62 53 ARG B N 1
ATOM 1602 C CA . ARG B 1 53 ? -2.714 15.699 17.642 1 96.62 53 ARG B CA 1
ATOM 1603 C C . ARG B 1 53 ? -3.883 15.176 18.469 1 96.62 53 ARG B C 1
ATOM 1605 O O . ARG B 1 53 ? -4.818 15.92 18.772 1 96.62 53 ARG B O 1
ATOM 1612 N N . GLY B 1 54 ? -3.894 13.93 18.727 1 95.42 54 GLY B N 1
ATOM 1613 C CA . GLY B 1 54 ? -4.962 13.368 19.538 1 95.42 54 GLY B CA 1
ATOM 1614 C C . GLY B 1 54 ? -6.213 13.052 18.74 1 95.42 54 GLY B C 1
ATOM 1615 O O . GLY B 1 54 ? -7.292 12.877 19.31 1 95.42 54 GLY B O 1
ATOM 1616 N N . GLY B 1 55 ? -6.119 13.114 17.476 1 97.29 55 GLY B N 1
ATOM 1617 C CA . GLY B 1 55 ? -7.198 12.597 16.65 1 97.29 55 GLY B CA 1
ATOM 1618 C C . GLY B 1 55 ? -7.99 13.686 15.952 1 97.29 55 GLY B C 1
ATOM 1619 O O . GLY B 1 55 ? -8.888 13.396 15.158 1 97.29 55 GLY B O 1
ATOM 1620 N N . THR B 1 56 ? -7.704 14.937 16.245 1 97.26 56 THR B N 1
ATOM 1621 C CA . THR B 1 56 ? -8.428 16.034 15.612 1 97.26 56 THR B CA 1
ATOM 1622 C C . THR B 1 56 ? -7.484 17.186 15.282 1 97.26 56 THR B C 1
ATOM 1624 O O . THR B 1 56 ? -6.608 17.525 16.08 1 97.26 56 THR B O 1
ATOM 1627 N N . ILE B 1 57 ? -7.716 17.755 14.078 1 97.74 57 ILE B N 1
ATOM 1628 C CA . ILE B 1 57 ? -6.897 18.892 13.673 1 97.74 57 ILE B CA 1
ATOM 1629 C C . ILE B 1 57 ? -7.688 19.785 12.72 1 97.74 57 ILE B C 1
ATOM 1631 O O . ILE B 1 57 ? -8.499 19.296 11.93 1 97.74 57 ILE B O 1
ATOM 1635 N N . ALA B 1 58 ? -7.513 21.042 12.869 1 97.71 58 ALA B N 1
ATOM 1636 C CA . ALA B 1 58 ? -8.113 21.962 11.905 1 97.71 58 ALA B CA 1
ATOM 1637 C C . ALA B 1 58 ? -7.524 21.759 10.513 1 97.71 58 ALA B C 1
ATOM 1639 O O . ALA B 1 58 ? -6.317 21.552 10.367 1 97.71 58 ALA B O 1
ATOM 1640 N N . LEU B 1 59 ? -8.327 21.906 9.534 1 98.21 59 LEU B N 1
ATOM 1641 C CA . LEU B 1 59 ? -7.887 21.655 8.166 1 98.21 59 LEU B CA 1
ATOM 1642 C C . LEU B 1 59 ? -6.797 22.639 7.755 1 98.21 59 LEU B C 1
ATOM 1644 O O . LEU B 1 59 ? -5.877 22.28 7.017 1 98.21 59 LEU B O 1
ATOM 1648 N N . ASP B 1 60 ? -6.903 23.914 8.175 1 97.31 60 ASP B N 1
ATOM 1649 C CA . ASP B 1 60 ? -5.898 24.915 7.832 1 97.31 60 ASP B CA 1
ATOM 1650 C C . ASP B 1 60 ? -4.542 24.563 8.441 1 97.31 60 ASP B C 1
ATOM 1652 O O . ASP B 1 60 ? -3.505 24.717 7.791 1 97.31 60 ASP B O 1
ATOM 1656 N N . GLU B 1 61 ? -4.557 24.088 9.655 1 97.44 61 GLU B N 1
ATOM 1657 C CA . GLU B 1 61 ? -3.325 23.653 10.306 1 97.44 61 GLU B CA 1
ATOM 1658 C C . GLU B 1 61 ? -2.731 22.434 9.605 1 97.44 61 GLU B C 1
ATOM 1660 O O . GLU B 1 61 ? -1.52 22.367 9.385 1 97.44 61 GLU B O 1
ATOM 1665 N N . LEU B 1 62 ? -3.549 21.478 9.301 1 98.63 62 LEU B N 1
ATOM 1666 C CA . LEU B 1 62 ? -3.13 20.28 8.582 1 98.63 62 LEU B CA 1
ATOM 1667 C C . LEU B 1 62 ? -2.521 20.642 7.231 1 98.63 62 LEU B C 1
ATOM 1669 O O . LEU B 1 62 ? -1.464 20.125 6.864 1 98.63 62 LEU B O 1
ATOM 1673 N N . ALA B 1 63 ? -3.136 21.528 6.519 1 98.85 63 ALA B N 1
ATOM 1674 C CA . ALA B 1 63 ? -2.678 21.972 5.205 1 98.85 63 ALA B CA 1
ATOM 1675 C C . ALA B 1 63 ? -1.308 22.638 5.297 1 98.85 63 ALA B C 1
ATOM 1677 O O . ALA B 1 63 ? -0.431 22.385 4.468 1 98.85 63 ALA B O 1
ATOM 1678 N N . THR B 1 64 ? -1.129 23.422 6.268 1 98.82 64 THR B N 1
ATOM 1679 C CA . THR B 1 64 ? 0.145 24.103 6.473 1 98.82 64 THR B CA 1
ATOM 1680 C C . THR B 1 64 ? 1.264 23.094 6.72 1 98.82 64 THR B C 1
ATOM 1682 O O . THR B 1 64 ? 2.336 23.19 6.119 1 98.82 64 THR B O 1
ATOM 1685 N N . ALA B 1 65 ? 0.964 22.131 7.597 1 98.75 65 ALA B N 1
ATOM 1686 C CA . ALA B 1 65 ? 1.961 21.124 7.952 1 98.75 65 ALA B CA 1
ATOM 1687 C C . ALA B 1 65 ? 2.36 20.294 6.734 1 98.75 65 ALA B C 1
ATOM 1689 O O . ALA B 1 65 ? 3.548 20.093 6.475 1 98.75 65 ALA B O 1
ATOM 1690 N N . VAL B 1 66 ? 1.407 19.882 5.929 1 98.83 66 VAL B N 1
ATOM 1691 C CA . VAL B 1 66 ? 1.653 19.02 4.778 1 98.83 66 VAL B CA 1
ATOM 1692 C C . VAL B 1 66 ? 2.319 19.823 3.663 1 98.83 66 VAL B C 1
ATOM 1694 O O . VAL B 1 66 ? 3.224 19.327 2.988 1 98.83 66 VAL B O 1
ATOM 1697 N N . ALA B 1 67 ? 1.918 21.073 3.479 1 98.89 67 ALA B N 1
ATOM 1698 C CA . ALA B 1 67 ? 2.554 21.938 2.49 1 98.89 67 ALA B CA 1
ATOM 1699 C C . ALA B 1 67 ? 4.033 22.141 2.809 1 98.89 67 ALA B C 1
ATOM 1701 O O . ALA B 1 67 ? 4.877 22.12 1.91 1 98.89 67 ALA B O 1
ATOM 1702 N N . ALA B 1 68 ? 4.358 22.363 4.056 1 98.73 68 ALA B N 1
ATOM 1703 C CA . ALA B 1 68 ? 5.745 22.557 4.469 1 98.73 68 ALA B CA 1
ATOM 1704 C C . ALA B 1 68 ? 6.586 21.32 4.165 1 98.73 68 ALA B C 1
ATOM 1706 O O . ALA B 1 68 ? 7.695 21.431 3.636 1 98.73 68 ALA B O 1
ATOM 1707 N N . TRP B 1 69 ? 6.053 20.228 4.461 1 97.81 69 TRP B N 1
ATOM 1708 C CA . TRP B 1 69 ? 6.732 18.962 4.208 1 97.81 69 TRP B CA 1
ATOM 1709 C C . TRP B 1 69 ? 6.959 18.755 2.714 1 97.81 69 TRP B C 1
ATOM 1711 O O . TRP B 1 69 ? 8.065 18.412 2.29 1 97.81 69 TRP B O 1
ATOM 1721 N N . GLU B 1 70 ? 5.977 19.013 1.861 1 97.63 70 GLU B N 1
ATOM 1722 C CA . GLU B 1 70 ? 6.062 18.8 0.419 1 97.63 70 GLU B CA 1
ATOM 1723 C C . GLU B 1 70 ? 7.049 19.768 -0.225 1 97.63 70 GLU B C 1
ATOM 1725 O O . GLU B 1 70 ? 7.676 19.443 -1.236 1 97.63 70 GLU B O 1
ATOM 1730 N N . ASN B 1 71 ? 7.173 20.866 0.421 1 97.68 71 ASN B N 1
ATOM 1731 C CA . ASN B 1 71 ? 8.036 21.898 -0.145 1 97.68 71 ASN B CA 1
ATOM 1732 C C . ASN B 1 71 ? 9.378 21.965 0.578 1 97.68 71 ASN B C 1
ATOM 1734 O O . ASN B 1 71 ? 10.161 22.891 0.357 1 97.68 71 ASN B O 1
ATOM 1738 N N . GLU B 1 72 ? 9.612 21.009 1.497 1 96.39 72 GLU B N 1
ATOM 1739 C CA . GLU B 1 72 ? 10.867 20.883 2.232 1 96.39 72 GLU B CA 1
ATOM 1740 C C . GLU B 1 72 ? 11.218 22.181 2.954 1 96.39 72 GLU B 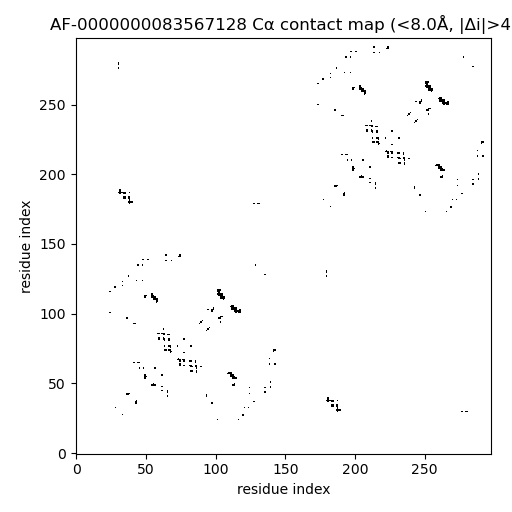C 1
ATOM 1742 O O . GLU B 1 72 ? 12.344 22.671 2.849 1 96.39 72 GLU B O 1
ATOM 1747 N N . THR B 1 73 ? 10.285 22.758 3.615 1 97.49 73 THR B N 1
ATOM 1748 C CA . THR B 1 73 ? 10.469 23.975 4.397 1 97.49 73 THR B CA 1
ATOM 1749 C C . THR B 1 73 ? 9.781 23.855 5.754 1 97.49 73 THR B C 1
ATOM 1751 O O . THR B 1 73 ? 9.506 22.747 6.221 1 97.49 73 THR B O 1
ATOM 1754 N N . ARG B 1 74 ? 9.633 24.984 6.469 1 97.25 74 ARG B N 1
ATOM 1755 C CA . ARG B 1 74 ? 9.011 25.014 7.788 1 97.25 74 ARG B CA 1
ATOM 1756 C C . ARG B 1 74 ? 7.611 25.615 7.72 1 97.25 74 ARG B C 1
ATOM 1758 O O . ARG B 1 74 ? 7.336 26.467 6.872 1 97.25 74 ARG B O 1
ATOM 1765 N N . PRO B 1 75 ? 6.792 25.143 8.653 1 97.6 75 PRO B N 1
ATOM 1766 C CA . PRO B 1 75 ? 5.413 25.636 8.63 1 97.6 75 PRO B CA 1
ATOM 1767 C C . PRO B 1 75 ? 5.329 27.158 8.718 1 97.6 75 PRO B C 1
ATOM 1769 O O . PRO B 1 75 ? 4.451 27.768 8.102 1 97.6 75 PRO B O 1
ATOM 1772 N N . GLU B 1 76 ? 6.272 27.774 9.371 1 96.43 76 GLU B N 1
ATOM 1773 C CA . GLU B 1 76 ? 6.227 29.219 9.576 1 96.43 76 GLU B CA 1
ATOM 1774 C C . GLU B 1 76 ? 6.571 29.969 8.292 1 96.43 76 GLU B C 1
ATOM 1776 O O . GLU B 1 76 ? 6.337 31.175 8.19 1 96.43 76 GLU B O 1
ATOM 1781 N N . LEU B 1 77 ? 7.138 29.241 7.353 1 97.85 77 LEU B N 1
ATOM 1782 C CA . LEU B 1 77 ? 7.589 29.875 6.119 1 97.85 77 LEU B CA 1
ATOM 1783 C C . LEU B 1 77 ? 6.58 29.658 4.997 1 97.85 77 LEU B C 1
ATOM 1785 O O . LEU B 1 77 ? 6.779 30.135 3.877 1 97.85 77 LEU B O 1
ATOM 1789 N N . ILE B 1 78 ? 5.546 29.004 5.245 1 98.25 78 ILE B N 1
ATOM 1790 C CA . ILE B 1 78 ? 4.518 28.729 4.247 1 98.25 78 ILE B CA 1
ATOM 1791 C C . ILE B 1 78 ? 3.681 29.984 4.01 1 98.25 78 ILE B C 1
ATOM 1793 O O . ILE B 1 78 ? 3.249 30.639 4.961 1 98.25 78 ILE B O 1
ATOM 1797 N N . THR B 1 79 ? 3.475 30.348 2.762 1 98.15 79 THR B N 1
ATOM 1798 C CA . THR B 1 79 ? 2.653 31.502 2.414 1 98.15 79 THR B CA 1
ATOM 1799 C C . THR B 1 79 ? 1.171 31.138 2.442 1 98.15 79 THR B C 1
ATOM 1801 O O . THR B 1 79 ? 0.814 29.96 2.377 1 98.15 79 THR B O 1
ATOM 1804 N N . LYS B 1 80 ? 0.354 32.083 2.494 1 98.32 80 LYS B N 1
ATOM 1805 C CA . LYS B 1 80 ? -1.09 31.87 2.488 1 98.32 80 LYS B CA 1
ATOM 1806 C C . LYS B 1 80 ? -1.538 31.173 1.207 1 98.32 80 LYS B C 1
ATOM 1808 O O . LYS B 1 80 ? -2.427 30.32 1.236 1 98.32 80 LYS B O 1
ATOM 1813 N N . GLU B 1 81 ? -0.899 31.498 0.142 1 98.39 81 GLU B N 1
ATOM 1814 C CA . GLU B 1 81 ? -1.238 30.89 -1.141 1 98.39 81 GLU B CA 1
ATOM 1815 C C . GLU B 1 81 ? -0.949 29.392 -1.137 1 98.39 81 GLU B C 1
ATOM 1817 O O . GLU B 1 81 ? -1.76 28.596 -1.614 1 98.39 81 GLU B O 1
ATOM 1822 N N . MET B 1 82 ? 0.27 29.052 -0.598 1 98.72 82 MET B N 1
ATOM 1823 C CA . MET B 1 82 ? 0.656 27.647 -0.498 1 98.72 82 MET B CA 1
ATOM 1824 C C . MET B 1 82 ? -0.303 26.883 0.409 1 98.72 82 MET B C 1
ATOM 1826 O O . MET B 1 82 ? -0.719 25.77 0.081 1 98.72 82 MET B O 1
ATOM 1830 N N . GLU B 1 83 ? -0.731 27.463 1.499 1 98.64 83 GLU B N 1
ATOM 1831 C CA . GLU B 1 83 ? -1.669 26.865 2.444 1 98.64 83 GLU B CA 1
ATOM 1832 C C . GLU B 1 83 ? -3.035 26.642 1.8 1 98.64 83 GLU B C 1
ATOM 1834 O O . GLU B 1 83 ? -3.616 25.562 1.922 1 98.64 83 GLU B O 1
ATOM 1839 N N . ASP B 1 84 ? -3.525 27.631 1.13 1 98.52 84 ASP B N 1
ATOM 1840 C CA . ASP B 1 84 ? -4.836 27.561 0.493 1 98.52 84 ASP B CA 1
ATOM 1841 C C . ASP B 1 84 ? -4.868 26.476 -0.581 1 98.52 84 ASP B C 1
ATOM 1843 O O . ASP B 1 84 ? -5.851 25.742 -0.701 1 98.52 84 ASP B O 1
ATOM 1847 N N . ARG B 1 85 ? -3.804 26.441 -1.328 1 98.77 85 ARG B N 1
ATOM 1848 C CA . ARG B 1 85 ? -3.705 25.419 -2.366 1 98.77 85 ARG B CA 1
ATOM 1849 C C . ARG B 1 85 ? -3.722 24.02 -1.76 1 98.77 85 ARG B C 1
ATOM 1851 O O . ARG B 1 85 ? -4.425 23.134 -2.25 1 98.77 85 ARG B O 1
ATOM 1858 N N . MET B 1 86 ? -2.957 23.83 -0.701 1 98.83 86 MET B N 1
ATOM 1859 C CA . MET B 1 86 ? -2.906 22.528 -0.042 1 98.83 86 MET B CA 1
ATOM 1860 C C . MET B 1 86 ? -4.248 22.19 0.599 1 98.83 86 MET B C 1
ATOM 1862 O O . MET B 1 86 ? -4.695 21.043 0.547 1 98.83 86 MET B O 1
ATOM 1866 N N . GLN B 1 87 ? -4.83 23.201 1.232 1 98.79 87 GLN B N 1
ATOM 1867 C CA . GLN B 1 87 ? -6.14 22.99 1.839 1 98.79 87 GLN B CA 1
ATOM 1868 C C . GLN B 1 87 ? -7.152 22.498 0.808 1 98.79 87 GLN B C 1
ATOM 1870 O O . GLN B 1 87 ? -7.926 21.578 1.08 1 98.79 87 GLN B O 1
ATOM 1875 N N . THR B 1 88 ? -7.154 23.097 -0.3 1 98.55 88 THR B N 1
ATOM 1876 C CA . THR B 1 88 ? -8.034 22.701 -1.394 1 98.55 88 THR B CA 1
ATOM 1877 C C . THR B 1 88 ? -7.742 21.268 -1.831 1 98.55 88 THR B C 1
ATOM 1879 O O . THR B 1 88 ? -8.663 20.472 -2.023 1 98.55 88 THR B O 1
ATOM 1882 N N . GLN B 1 89 ? -6.44 20.995 -1.987 1 98.75 89 GLN B N 1
ATOM 1883 C CA . GLN B 1 89 ? -6.033 19.652 -2.387 1 98.75 89 GLN B CA 1
ATOM 1884 C C . GLN B 1 89 ? -6.486 18.613 -1.365 1 98.75 89 GLN B C 1
ATOM 1886 O O . GLN B 1 89 ? -7.067 17.589 -1.73 1 98.75 89 GLN B O 1
ATOM 1891 N N . LEU B 1 90 ? -6.236 18.827 -0.096 1 98.81 90 LEU B N 1
ATOM 1892 C CA . LEU B 1 90 ? -6.631 17.897 0.956 1 98.81 90 LEU B CA 1
ATOM 1893 C C . LEU B 1 90 ? -8.144 17.708 0.976 1 98.81 90 LEU B C 1
ATOM 1895 O O . LEU B 1 90 ? -8.631 16.581 1.082 1 98.81 90 LEU B O 1
ATOM 1899 N N . TYR B 1 91 ? -8.838 18.77 0.85 1 97.7 91 TYR B N 1
ATOM 1900 C CA . TYR B 1 91 ? -10.295 18.762 0.925 1 97.7 91 TYR B CA 1
ATOM 1901 C C . TYR B 1 91 ? -10.895 17.948 -0.215 1 97.7 91 TYR B C 1
ATOM 1903 O O . TYR B 1 91 ? -11.914 17.276 -0.036 1 97.7 91 TYR B O 1
ATOM 1911 N N . HIS B 1 92 ? -10.317 17.963 -1.364 1 98.01 92 HIS B N 1
ATOM 1912 C CA . HIS B 1 92 ? -10.924 17.341 -2.535 1 98.01 92 HIS B CA 1
ATOM 1913 C C . HIS B 1 92 ? -10.306 15.975 -2.816 1 98.01 92 HIS B C 1
ATOM 1915 O O . HIS B 1 92 ? -10.905 15.149 -3.508 1 98.01 92 HIS B O 1
ATOM 1921 N N . ALA B 1 93 ? -9.115 15.714 -2.244 1 98.4 93 ALA B N 1
ATOM 1922 C CA . ALA B 1 93 ? -8.42 14.471 -2.566 1 98.4 93 ALA B CA 1
ATOM 1923 C C . ALA B 1 93 ? -8.25 13.601 -1.323 1 98.4 93 ALA B C 1
ATOM 1925 O O . ALA B 1 93 ? -9.012 12.654 -1.112 1 98.4 93 ALA B O 1
ATOM 1926 N N . SER B 1 94 ? -7.4 13.934 -0.381 1 98.52 94 SER B N 1
ATOM 1927 C CA . SER B 1 94 ? -7.019 13.081 0.739 1 98.52 94 SER B CA 1
ATOM 1928 C C . SER B 1 94 ? -8.192 12.856 1.687 1 98.52 94 SER B C 1
ATOM 1930 O O . SER B 1 94 ? -8.47 11.721 2.081 1 98.52 94 SER B O 1
ATOM 1932 N N . ILE B 1 95 ? -8.865 13.897 2.02 1 98.63 95 ILE B N 1
ATOM 1933 C CA . ILE B 1 95 ? -9.882 13.799 3.062 1 98.63 95 ILE B CA 1
ATOM 1934 C C . ILE B 1 95 ? -11.053 12.956 2.562 1 98.63 95 ILE B C 1
ATOM 1936 O O . ILE B 1 95 ? -11.499 12.033 3.248 1 98.63 95 ILE B O 1
ATOM 1940 N N . PRO B 1 96 ? -11.637 13.212 1.308 1 98.09 96 PRO B N 1
ATOM 1941 C CA . PRO B 1 96 ? -12.71 12.337 0.829 1 98.09 96 PRO B CA 1
ATOM 1942 C C . PRO B 1 96 ? -12.287 10.872 0.751 1 98.09 96 PRO B C 1
ATOM 1944 O O . PRO B 1 96 ? -13.076 9.98 1.071 1 98.09 96 PRO B O 1
ATOM 1947 N N . LYS B 1 97 ? -11.048 10.621 0.305 1 98.44 97 LYS B N 1
ATOM 1948 C CA . LYS B 1 97 ? -10.529 9.259 0.229 1 98.44 97 LYS B CA 1
ATOM 1949 C C . LYS B 1 97 ? -10.544 8.588 1.6 1 98.44 97 LYS B C 1
ATOM 1951 O O . LYS B 1 97 ? -11.054 7.475 1.747 1 98.44 97 LYS B O 1
ATOM 1956 N N . LEU B 1 98 ? -10.046 9.191 2.651 1 98.62 98 LEU B N 1
ATOM 1957 C CA . LEU B 1 98 ? -10.007 8.647 4.005 1 98.62 98 LEU B CA 1
ATOM 1958 C C . LEU B 1 98 ? -11.413 8.518 4.579 1 98.62 98 LEU B C 1
ATOM 1960 O O . LEU B 1 98 ? -11.705 7.57 5.311 1 98.62 98 LEU B O 1
ATOM 1964 N N . ALA B 1 99 ? -12.262 9.496 4.181 1 97.87 99 ALA B N 1
ATOM 1965 C CA . ALA B 1 99 ? -13.645 9.471 4.649 1 97.87 99 ALA B CA 1
ATOM 1966 C C . ALA B 1 99 ? -14.423 8.33 3.999 1 97.87 99 ALA B C 1
ATOM 1968 O O . ALA B 1 99 ? -15.306 7.737 4.624 1 97.87 99 ALA B O 1
ATOM 1969 N N . GLU B 1 100 ? -14.123 8.08 2.727 1 97.31 100 GLU B N 1
ATOM 1970 C CA . GLU B 1 100 ? -14.781 7 1.998 1 97.31 100 GLU B CA 1
ATOM 1971 C C . GLU B 1 100 ? -14.67 5.678 2.751 1 97.31 100 GLU B C 1
ATOM 1973 O O . GLU B 1 100 ? -15.594 4.862 2.725 1 97.31 100 GLU B O 1
ATOM 1978 N N . TYR B 1 101 ? -13.545 5.542 3.398 1 97.02 101 TYR B N 1
ATOM 1979 C CA . TYR B 1 101 ? -13.319 4.309 4.143 1 97.02 101 TYR B CA 1
ATOM 1980 C C . TYR B 1 101 ? -13.726 4.471 5.603 1 97.02 101 TYR B C 1
ATOM 1982 O O . TYR B 1 101 ? -13.475 3.588 6.426 1 97.02 101 TYR B O 1
ATOM 1990 N N . GLY B 1 102 ? -14.204 5.623 5.899 1 97.2 102 GLY B N 1
ATOM 1991 C CA . GLY B 1 102 ? -14.719 5.871 7.237 1 97.2 102 GLY B CA 1
ATOM 1992 C C . GLY B 1 102 ? -13.632 6.201 8.242 1 97.2 102 GLY B C 1
ATOM 1993 O O . GLY B 1 102 ? -13.831 6.053 9.45 1 97.2 102 GLY B O 1
ATOM 1994 N N . LEU B 1 103 ? -12.492 6.628 7.797 1 98.37 103 LEU B N 1
ATOM 1995 C CA . LEU B 1 103 ? -11.344 6.826 8.675 1 98.37 103 LEU B CA 1
ATOM 1996 C C . LEU B 1 103 ? -11.366 8.219 9.294 1 98.37 103 LEU B C 1
ATOM 1998 O O . LEU B 1 103 ? -10.824 8.429 10.381 1 98.37 103 LEU B O 1
ATOM 2002 N N . VAL B 1 104 ? -12.039 9.178 8.577 1 98.44 104 VAL B N 1
ATOM 2003 C CA . VAL B 1 104 ? -12.097 10.544 9.088 1 98.44 104 VAL B CA 1
ATOM 2004 C C . VAL B 1 104 ? -13.478 11.137 8.821 1 98.44 104 VAL B C 1
ATOM 2006 O O . VAL B 1 104 ? -14.226 10.632 7.981 1 98.44 104 VAL B O 1
ATOM 2009 N N . VAL B 1 105 ? -13.786 12.085 9.602 1 97.96 105 VAL B N 1
ATOM 2010 C CA . VAL B 1 105 ? -14.965 12.916 9.383 1 97.96 105 VAL B CA 1
ATOM 2011 C C . VAL B 1 105 ? -14.584 14.391 9.482 1 97.96 105 VAL B C 1
ATOM 2013 O O . VAL B 1 105 ? -13.612 14.744 10.154 1 97.96 105 VAL B O 1
ATOM 2016 N N . THR B 1 106 ? -15.259 15.113 8.7 1 95.61 106 THR B N 1
ATOM 2017 C CA . THR B 1 106 ? -15.068 16.559 8.752 1 95.61 106 THR B CA 1
ATOM 2018 C C . THR B 1 106 ? -16.267 17.239 9.407 1 95.61 106 THR B C 1
ATOM 2020 O O . THR B 1 106 ? -17.415 16.876 9.143 1 95.61 106 THR B O 1
ATOM 2023 N N . GLN B 1 107 ? -15.952 18.08 10.327 1 88.73 107 GLN B N 1
ATOM 2024 C CA . GLN B 1 107 ? -16.994 18.85 10.998 1 88.73 107 GLN B CA 1
ATOM 2025 C C . GLN B 1 107 ? -17.206 20.2 10.319 1 88.73 107 GLN B C 1
ATOM 2027 O O . GLN B 1 107 ? -16.468 20.56 9.4 1 88.73 107 GLN B O 1
ATOM 2032 N N . GLU B 1 108 ? -18.209 20.876 10.78 1 85.87 108 GLU B N 1
ATOM 2033 C CA . GLU B 1 108 ? -18.553 22.193 10.254 1 85.87 108 GLU B CA 1
ATOM 2034 C C . GLU B 1 108 ? -17.394 23.172 10.415 1 85.87 108 GLU B C 1
ATOM 2036 O O . GLU B 1 108 ? -17.174 24.027 9.555 1 85.87 108 GLU B O 1
ATOM 2041 N N . SER B 1 109 ? -16.628 22.999 11.302 1 83.96 109 SER B N 1
ATOM 2042 C CA . SER B 1 109 ? -15.495 23.875 11.582 1 83.96 109 SER B CA 1
ATOM 2043 C C . SER B 1 109 ? -14.309 23.551 10.68 1 83.96 109 SER B C 1
ATOM 2045 O O . SER B 1 109 ? -13.215 24.087 10.867 1 83.96 109 SER B O 1
ATOM 2047 N N . GLU B 1 110 ? -14.594 22.72 9.807 1 92.78 110 GLU B N 1
ATOM 2048 C CA . GLU B 1 110 ? -13.578 22.235 8.877 1 92.78 110 GLU B CA 1
ATOM 2049 C C . GLU B 1 110 ? -12.462 21.499 9.614 1 92.78 110 GLU B C 1
ATOM 2051 O O . GLU B 1 110 ? -11.281 21.702 9.324 1 92.78 110 GLU B O 1
ATOM 2056 N N . ALA B 1 111 ? -12.793 20.97 10.758 1 97.28 111 ALA B N 1
ATOM 2057 C CA . ALA B 1 111 ? -11.863 20.101 11.475 1 97.28 111 ALA B CA 1
ATOM 2058 C C . ALA B 1 111 ? -11.96 18.663 10.975 1 97.28 111 ALA B C 1
ATOM 2060 O O . ALA B 1 111 ? -13.05 18.183 10.653 1 97.28 111 ALA B O 1
ATOM 2061 N N . VAL B 1 112 ? -10.847 18.081 10.875 1 98.44 112 VAL B N 1
ATOM 2062 C CA . VAL B 1 112 ? -10.759 16.68 10.478 1 98.44 112 VAL B CA 1
ATOM 2063 C C . VAL B 1 112 ? -10.516 15.808 11.708 1 98.44 112 VAL B C 1
ATOM 2065 O O . VAL B 1 112 ? -9.608 16.078 12.498 1 98.44 112 VAL B O 1
ATOM 2068 N N . THR B 1 113 ? -11.349 14.819 11.884 1 98.27 113 THR B N 1
ATOM 2069 C CA . THR B 1 113 ? -11.267 13.979 13.074 1 98.27 113 THR B CA 1
ATOM 2070 C C . THR B 1 113 ? -11.152 12.507 12.69 1 98.27 113 THR B C 1
ATOM 2072 O O . THR B 1 113 ? -11.901 12.022 11.839 1 98.27 113 THR B O 1
ATOM 2075 N N . LEU B 1 114 ? -10.192 11.828 13.286 1 97.82 114 LEU B N 1
ATOM 2076 C CA . LEU B 1 114 ? -10.111 10.379 13.142 1 97.82 114 LEU B CA 1
ATOM 2077 C C . LEU B 1 114 ? -11.317 9.701 13.782 1 97.82 114 LEU B C 1
ATOM 2079 O O . LEU B 1 114 ? -11.762 10.102 14.859 1 97.82 114 LEU B O 1
ATOM 2083 N N . THR B 1 115 ? -11.837 8.742 13.117 1 97.54 115 THR B N 1
ATOM 2084 C CA . THR B 1 115 ? -12.915 7.954 13.705 1 97.54 115 THR B CA 1
ATOM 2085 C C . THR B 1 115 ? -12.356 6.755 14.466 1 97.54 115 THR B C 1
ATOM 2087 O O . THR B 1 115 ? -11.15 6.5 14.433 1 97.54 115 THR B O 1
ATOM 2090 N N . GLU B 1 116 ? -13.268 6.051 15.195 1 96.13 116 GLU B N 1
ATOM 2091 C CA . GLU B 1 116 ? -12.868 4.813 15.858 1 96.13 116 GLU B CA 1
ATOM 2092 C C . GLU B 1 116 ? -12.343 3.794 14.851 1 96.13 116 GLU B C 1
ATOM 2094 O O . GLU B 1 116 ? -11.455 3 15.169 1 96.13 116 GLU B O 1
ATOM 2099 N N . ARG B 1 117 ? -12.843 3.851 13.642 1 96.7 117 ARG B N 1
ATOM 2100 C CA . ARG B 1 117 ? -12.409 2.943 12.586 1 96.7 117 ARG B CA 1
ATOM 2101 C C . ARG B 1 117 ? -10.938 3.163 12.245 1 96.7 117 ARG B C 1
ATOM 2103 O O . ARG B 1 117 ? -10.243 2.229 11.839 1 96.7 117 ARG B O 1
ATOM 2110 N N . GLY B 1 118 ? -10.484 4.371 12.52 1 96.93 118 GLY B N 1
ATOM 2111 C CA . GLY B 1 118 ? -9.095 4.709 12.251 1 96.93 118 GLY B CA 1
ATOM 2112 C C . GLY B 1 118 ? -8.113 3.891 13.069 1 96.93 118 GLY B C 1
ATOM 2113 O O . GLY B 1 118 ? -6.935 3.793 12.719 1 96.93 118 GLY B O 1
ATOM 2114 N N . GLU B 1 119 ? -8.601 3.352 14.137 1 96.06 119 GLU B N 1
ATOM 2115 C CA . GLU B 1 119 ? -7.74 2.524 14.978 1 96.06 119 GLU B CA 1
ATOM 2116 C C . GLU B 1 119 ? -7.267 1.282 14.228 1 96.06 119 GLU B C 1
ATOM 2118 O O . GLU B 1 119 ? -6.247 0.687 14.583 1 96.06 119 GLU B O 1
ATOM 2123 N N . GLN B 1 120 ? -7.985 0.887 13.24 1 96.81 120 GLN B N 1
ATOM 2124 C CA . GLN B 1 120 ? -7.608 -0.267 12.431 1 96.81 120 GLN B CA 1
ATOM 2125 C C . GLN B 1 120 ? -6.293 -0.019 11.698 1 96.81 120 GLN B C 1
ATOM 2127 O O . GLN B 1 120 ? -5.638 -0.963 11.25 1 96.81 120 GLN B O 1
ATOM 2132 N N . LEU B 1 121 ? -5.826 1.248 11.608 1 98.26 121 LEU B N 1
ATOM 2133 C CA . LEU B 1 121 ? -4.605 1.612 10.897 1 98.26 121 LEU B CA 1
ATOM 2134 C C . LEU B 1 121 ? -3.402 1.583 11.833 1 98.26 121 LEU B C 1
ATOM 2136 O O . LEU B 1 121 ? -2.256 1.634 11.379 1 98.26 121 LEU B O 1
ATOM 2140 N N . ASP B 1 122 ? -3.612 1.401 13.114 1 97.68 122 ASP B N 1
ATOM 2141 C CA . ASP B 1 122 ? -2.577 1.655 14.113 1 97.68 122 ASP B CA 1
ATOM 2142 C C . ASP B 1 122 ? -1.337 0.805 13.846 1 97.68 122 ASP B C 1
ATOM 2144 O O . ASP B 1 122 ? -0.226 1.332 13.754 1 97.68 122 ASP B O 1
ATOM 2148 N N . GLU B 1 123 ? -1.524 -0.452 13.685 1 98.03 123 GLU B N 1
ATOM 2149 C CA . GLU B 1 123 ? -0.382 -1.338 13.481 1 98.03 123 GLU B CA 1
ATOM 2150 C C . GLU B 1 123 ? 0.301 -1.059 12.146 1 98.03 123 GLU B C 1
ATOM 2152 O O . GLU B 1 123 ? 1.529 -1.114 12.047 1 98.03 123 GLU B O 1
ATOM 2157 N N . TYR B 1 124 ? -0.486 -0.733 11.1 1 98.7 124 TYR B N 1
ATOM 2158 C CA . TYR B 1 124 ? 0.046 -0.427 9.776 1 98.7 124 TYR B CA 1
ATOM 2159 C C . TYR B 1 124 ? 0.85 0.867 9.797 1 98.7 124 TYR B C 1
ATOM 2161 O O . TYR B 1 124 ? 1.934 0.942 9.214 1 98.7 124 TYR B O 1
ATOM 2169 N N . LEU B 1 125 ? 0.376 1.85 10.501 1 98.77 125 LEU B N 1
ATOM 2170 C CA . LEU B 1 125 ? 1.042 3.146 10.578 1 98.77 125 LEU B CA 1
ATOM 2171 C C . LEU B 1 125 ? 2.341 3.043 11.371 1 98.77 125 LEU B C 1
ATOM 2173 O O . LEU B 1 125 ? 3.338 3.679 11.021 1 98.77 125 LEU B O 1
ATOM 2177 N N . GLU B 1 126 ? 2.269 2.258 12.419 1 98.47 126 GLU B N 1
ATOM 2178 C CA . GLU B 1 126 ? 3.495 2.037 13.18 1 98.47 126 GLU B CA 1
ATOM 2179 C C . GLU B 1 126 ? 4.559 1.354 12.326 1 98.47 126 GLU B C 1
ATOM 2181 O O . GLU B 1 126 ? 5.737 1.714 12.386 1 98.47 126 GLU B O 1
ATOM 2186 N N . PHE B 1 127 ? 4.177 0.385 11.566 1 98.8 127 PHE B N 1
ATOM 2187 C CA . PHE B 1 127 ? 5.074 -0.312 10.653 1 98.8 127 PHE B CA 1
ATOM 2188 C C . PHE B 1 127 ? 5.656 0.651 9.625 1 98.8 127 PHE B C 1
ATOM 2190 O O . PHE B 1 127 ? 6.868 0.668 9.399 1 98.8 127 PHE B O 1
ATOM 2197 N N . ALA B 1 128 ? 4.825 1.476 8.994 1 98.73 128 ALA B N 1
ATOM 2198 C CA . ALA B 1 128 ? 5.256 2.447 7.992 1 98.73 128 ALA B CA 1
ATOM 2199 C C . ALA B 1 128 ? 6.192 3.487 8.602 1 98.73 128 ALA B C 1
ATOM 2201 O O . ALA B 1 128 ? 7.206 3.848 8.001 1 98.73 128 ALA B O 1
ATOM 2202 N N . LYS B 1 129 ? 5.813 3.911 9.769 1 98.49 129 LYS B N 1
ATOM 2203 C CA . LYS B 1 129 ? 6.586 4.928 10.476 1 98.49 129 LYS B CA 1
ATOM 2204 C C . LYS B 1 129 ? 8.034 4.484 10.667 1 98.49 129 LYS B C 1
ATOM 2206 O O . LYS B 1 129 ? 8.959 5.283 10.506 1 98.49 129 LYS B O 1
ATOM 2211 N N . GLU B 1 130 ? 8.23 3.262 10.964 1 97.73 130 GLU B N 1
ATOM 2212 C CA . GLU B 1 130 ? 9.567 2.722 11.19 1 97.73 130 GLU B CA 1
ATOM 2213 C C . GLU B 1 130 ? 10.377 2.694 9.897 1 97.73 130 GLU B C 1
ATOM 2215 O O . GLU B 1 130 ? 11.599 2.858 9.921 1 97.73 130 GLU B O 1
ATOM 2220 N N . ARG B 1 131 ? 9.753 2.592 8.81 1 97.08 131 ARG B N 1
ATOM 2221 C CA . ARG B 1 131 ? 10.427 2.481 7.521 1 97.08 131 ARG B CA 1
ATOM 2222 C C . ARG B 1 131 ? 10.8 3.857 6.978 1 97.08 131 ARG B C 1
ATOM 2224 O O . ARG B 1 131 ? 11.634 3.969 6.077 1 97.08 131 ARG B O 1
ATOM 2231 N N . GLU B 1 132 ? 10.154 4.845 7.474 1 97.89 132 GLU B N 1
ATOM 2232 C CA . GLU B 1 132 ? 10.493 6.217 7.107 1 97.89 132 GLU B CA 1
ATOM 2233 C C . GLU B 1 132 ? 10.645 7.098 8.344 1 97.89 132 GLU B C 1
ATOM 2235 O O . GLU B 1 132 ? 10.124 8.214 8.386 1 97.89 132 GLU B O 1
ATOM 2240 N N . ARG B 1 133 ? 11.285 6.548 9.304 1 98.04 133 ARG B N 1
ATOM 2241 C CA . ARG B 1 133 ? 11.391 7.099 10.651 1 98.04 133 ARG B CA 1
ATOM 2242 C C . ARG B 1 133 ? 11.968 8.511 10.621 1 98.04 133 ARG B C 1
ATOM 2244 O O . ARG B 1 133 ? 11.449 9.413 11.282 1 98.04 133 ARG B O 1
ATOM 2251 N N . ARG B 1 134 ? 12.988 8.73 9.872 1 97.41 134 ARG B N 1
ATOM 2252 C CA . ARG B 1 134 ? 13.648 10.031 9.829 1 97.41 134 ARG B CA 1
ATOM 2253 C C . ARG B 1 134 ? 12.704 11.107 9.302 1 97.41 134 ARG B C 1
ATOM 2255 O O . ARG B 1 134 ? 12.589 12.183 9.892 1 97.41 134 ARG B O 1
ATOM 2262 N N . ASP B 1 135 ? 12.059 10.793 8.208 1 97.7 135 ASP B N 1
ATOM 2263 C CA . ASP B 1 135 ? 11.124 11.737 7.605 1 97.7 135 ASP B CA 1
ATOM 2264 C C . ASP B 1 135 ? 9.992 12.082 8.57 1 97.7 135 ASP B C 1
ATOM 2266 O O . ASP B 1 135 ? 9.624 13.25 8.711 1 97.7 135 ASP B O 1
ATOM 2270 N N . VAL B 1 136 ? 9.448 11.089 9.26 1 98.39 136 VAL B N 1
ATOM 2271 C CA . VAL B 1 136 ? 8.311 11.277 10.156 1 98.39 136 VAL B CA 1
ATOM 2272 C C . VAL B 1 136 ? 8.743 12.089 11.375 1 98.39 136 VAL B C 1
ATOM 2274 O O . VAL B 1 136 ? 8.023 12.987 11.817 1 98.39 136 VAL B O 1
ATOM 2277 N N . GLN B 1 137 ? 9.89 11.755 11.932 1 97.72 137 GLN B N 1
ATOM 2278 C CA . GLN B 1 137 ? 10.393 12.467 13.103 1 97.72 137 GLN B CA 1
ATOM 2279 C C . GLN B 1 137 ? 10.598 13.948 12.8 1 97.72 137 GLN B C 1
ATOM 2281 O O . GLN B 1 137 ? 10.221 14.809 13.597 1 97.72 137 GLN B O 1
ATOM 2286 N N . GLN B 1 138 ? 11.164 14.196 11.648 1 97.55 138 GLN B N 1
ATOM 2287 C CA . GLN B 1 138 ? 11.38 15.581 11.243 1 97.55 138 GLN B CA 1
ATOM 2288 C C . GLN B 1 138 ? 10.054 16.313 11.059 1 97.55 138 GLN B C 1
ATOM 2290 O O . GLN B 1 138 ? 9.896 17.447 11.516 1 97.55 138 GLN B O 1
ATOM 2295 N N . PHE B 1 139 ? 9.121 15.675 10.406 1 98.56 139 PHE B N 1
ATOM 2296 C CA . PHE B 1 139 ? 7.804 16.238 10.129 1 98.56 139 PHE B CA 1
ATOM 2297 C C . PHE B 1 139 ? 7.069 16.56 11.425 1 98.56 139 PHE B C 1
ATOM 2299 O O . PHE B 1 139 ? 6.576 17.675 11.604 1 98.56 139 PHE B O 1
ATOM 2306 N N . LEU B 1 140 ? 7.026 15.628 12.347 1 98.15 140 LEU B N 1
ATOM 2307 C CA . LEU B 1 140 ? 6.284 15.814 13.589 1 98.15 140 LEU B CA 1
ATOM 2308 C C . LEU B 1 140 ? 6.986 16.817 14.498 1 98.15 140 LEU B C 1
ATOM 2310 O O . LEU B 1 140 ? 6.331 17.579 15.212 1 98.15 140 LEU B O 1
ATOM 2314 N N . ALA B 1 141 ? 8.323 16.845 14.433 1 96.91 141 ALA B N 1
ATOM 2315 C CA . ALA B 1 141 ? 9.088 17.792 15.24 1 96.91 141 ALA B CA 1
ATOM 2316 C C . ALA B 1 141 ? 8.773 19.231 14.844 1 96.91 141 ALA B C 1
ATOM 2318 O O . ALA B 1 141 ? 8.711 20.118 15.698 1 96.91 141 ALA B O 1
ATOM 2319 N N . GLN B 1 142 ? 8.578 19.463 13.593 1 96.04 142 GLN B N 1
ATOM 2320 C CA . GLN B 1 142 ? 8.327 20.804 13.077 1 96.04 142 GLN B CA 1
ATOM 2321 C C . GLN B 1 142 ? 6.891 21.24 13.353 1 96.04 142 GLN B C 1
ATOM 2323 O O . GLN B 1 142 ? 6.56 22.421 13.229 1 96.04 142 GLN B O 1
ATOM 2328 N N . ASN B 1 143 ? 6.067 20.255 13.776 1 96.56 143 ASN B N 1
ATOM 2329 C CA . ASN B 1 143 ? 4.651 20.549 13.969 1 96.56 143 ASN B CA 1
ATOM 2330 C C . ASN B 1 143 ? 4.225 20.328 15.418 1 96.56 143 ASN B C 1
ATOM 2332 O O . ASN B 1 143 ? 3.043 20.117 15.697 1 96.56 143 ASN B O 1
ATOM 2336 N N . GLN B 1 144 ? 5.174 20.255 16.29 1 90.68 144 GLN B N 1
ATOM 2337 C CA . GLN B 1 144 ? 4.881 20.084 17.709 1 90.68 144 GLN B CA 1
ATOM 2338 C C . GLN B 1 144 ? 4.195 21.321 18.281 1 90.68 144 GLN B C 1
ATOM 2340 O O . GLN B 1 144 ? 4.534 22.45 17.919 1 90.68 144 GLN B O 1
ATOM 2345 N N . ARG B 1 145 ? 3.024 21.202 18.904 1 77.66 145 ARG B N 1
ATOM 2346 C CA . ARG B 1 145 ? 2.341 22.338 19.514 1 77.66 145 ARG B CA 1
ATOM 2347 C C . ARG B 1 145 ? 3.076 22.814 20.762 1 77.66 145 ARG B C 1
ATOM 2349 O O . ARG B 1 145 ? 3.642 22.006 21.501 1 77.66 145 ARG B O 1
ATOM 2356 N N . ASP B 1 146 ? 3.58 24.057 20.779 1 60.38 146 ASP B N 1
ATOM 2357 C CA . ASP B 1 146 ? 4.103 24.675 21.993 1 60.38 146 ASP B CA 1
ATOM 2358 C C . ASP B 1 146 ? 3.091 24.589 23.133 1 60.38 146 ASP B C 1
ATOM 2360 O O . ASP B 1 146 ? 1.988 25.131 23.033 1 60.38 146 ASP B O 1
ATOM 2364 N N . HIS B 1 147 ? 2.78 23.326 23.716 1 50.56 147 HIS B N 1
ATOM 2365 C CA . HIS B 1 147 ? 2.006 23.349 24.952 1 50.56 147 HIS B CA 1
ATOM 2366 C C . HIS B 1 147 ? 2.464 24.479 25.868 1 50.56 147 HIS B C 1
ATOM 2368 O O . HIS B 1 147 ? 1.859 24.718 26.916 1 50.56 147 HIS B O 1
ATOM 2374 N N . ASP B 1 148 ? 3.728 24.821 26.017 1 42.51 148 ASP B N 1
ATOM 2375 C CA . ASP B 1 148 ? 4.148 25.632 27.155 1 42.51 148 ASP B CA 1
ATOM 2376 C C . ASP B 1 148 ? 3.523 27.025 27.097 1 42.51 148 ASP B C 1
ATOM 2378 O O . ASP B 1 148 ? 3.723 27.838 28.002 1 42.51 148 ASP B O 1
ATOM 2382 N N . ARG B 1 149 ? 2.621 27.424 26.16 1 33.66 149 ARG B N 1
ATOM 2383 C CA . ARG B 1 149 ? 2.24 28.75 26.634 1 33.66 149 ARG B CA 1
ATOM 2384 C C . ARG B 1 149 ? 1.189 28.657 27.736 1 33.66 149 ARG B C 1
ATOM 2386 O O . ARG B 1 149 ? 0.335 27.769 27.712 1 33.66 149 ARG B O 1
#

Foldseek 3Di:
DDPPPPPPPPPPPPPPPPPPPPPLLPDADDPVLLVVQVVDVLSLLLLLVCVVVVFKDALLLSLLLSLCLVVVHASVPDDPVSSVVSSVCCVVPNLVSCVVSPQWDADPSNMIGGDPSVVSCVVVSVVVCVVVVVSNCVSVVRSPDPPPD/DDDPPPPP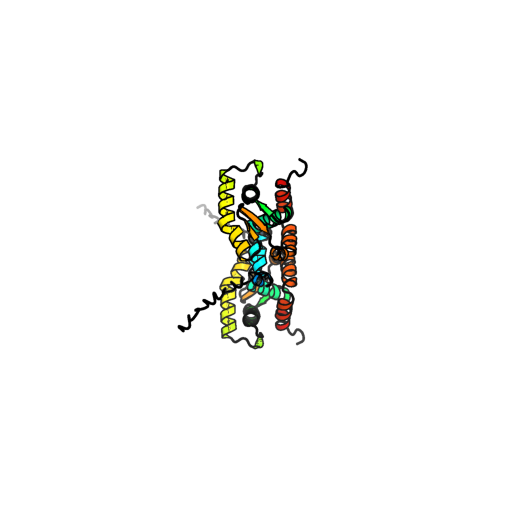PPPPPPPPPPPPPPPLLPDADDPVLLVVQVVDVLSLLLLLVCVVVVFKDALLLSLLLSLCLVVVHASVPDDPVSSVVSSVCCVVPNLVSCVVSPQWDADPSNMIGGDPSVVSCVVVSVVVCVVVVVSNCVSCVRSPPPPVD

Nearest PDB structures (foldseek):
  7d0o-assembly1_A  TM=2.963E-01  e=4.639E+00  Homo sapiens
  6z4q-assembly1_AAA  TM=2.034E-01  e=4.144E+00  Rattus norvegicus
  7d0o-assembly1_A  TM=2.961E-01  e=4.295E+00  Homo sapiens
  6z4q-assembly1_AAA  TM=2.034E-01  e=3.623E+00  Rattus norvegicus
  6z4s-assembly1_AAA  TM=2.326E-01  e=9.501E+00  Rattus norvegicus

Secondary structure (DSSP, 8-state):
--------------------TTSGGGSPPPHHHHHHHHTSHHHHHHHHHHHHTTTEEEHHHHHHHHHHHHTTS-GGG--HHHHHHHHHHIIIIIHHHHHHTTSEEE-TT-EEEE-GGGGGGHHHHHHHHHHTHHHHHHHHHHT------/--------------------TTSGGGSPPPHHHHHHHHTSHHHHHHHHHHHHTTTEEEHHHHHHHHHHHHTTS-GGG--HHHHHHHHHHIIIIIHHHHHHTTSEEE-TT-EEEE-GGGGGGHHHHHHHHHHTHHHHHHHHHHT------

pLDDT: mean 85.85, std 23.34, range [30.5, 98.89]

Sequence (298 aa):
MGDDYSSDDARTDASDDALSNTDEDEIPLSPSIVFGILADKQDRFVLYLLKERGGTIALDELATAVAAWENETRPELITKEMEDRMQTQLYHASIPKLAEYGLVVTQESEAVTLTERGEQLDEYLEFAKERERRDVQQFLAQNQRDHDRMGDDYSSDDARTDASDDALSNTDEDEIPLSPSIVFGILADKQDRFVLYLLKERGGTIALDELATAVAAWENETRPELITKEMEDRMQTQLYHASIPKLAEYGLVVTQESEAVTLTERGEQLDEYLEFAKERERRDVQQFLAQNQRDHDR

InterPro domains:
  IPR055768 Domain of unknown function DUF7344 [PF24035] (35-110)

Solvent-accessible surface area (backbone atoms only — not comparable to full-atom values): 17284 Å² total; per-residue (Å²): 139,83,81,77,78,78,80,77,79,77,77,74,78,77,75,78,73,75,79,70,82,58,66,72,72,65,60,77,82,48,67,35,57,52,26,46,51,47,24,35,62,66,49,42,51,53,50,52,50,30,56,73,54,75,27,45,42,46,39,67,59,51,14,30,51,52,41,13,59,78,65,74,55,49,54,88,71,56,47,70,67,55,28,52,52,32,34,52,46,38,61,72,45,53,48,51,56,40,32,74,74,46,28,37,46,71,47,95,81,45,28,40,29,55,35,81,55,37,58,76,43,49,68,58,50,54,53,52,41,66,77,42,39,69,64,50,52,54,54,51,62,71,63,57,75,78,70,82,116,139,82,81,77,79,77,79,76,79,78,78,73,77,76,75,76,74,75,78,71,84,58,66,73,73,65,60,76,81,49,67,35,58,52,25,47,51,47,24,35,63,68,50,43,52,53,50,52,49,29,57,73,55,74,28,46,42,45,40,69,60,51,15,29,51,53,41,12,59,77,65,74,55,48,53,89,72,56,48,69,66,54,28,52,52,32,33,50,47,36,62,72,45,53,47,52,58,40,31,73,74,45,29,35,45,70,48,93,81,44,26,41,28,55,36,82,56,37,59,76,43,49,68,59,49,53,55,52,42,66,77,42,39,67,62,51,52,53,54,51,62,71,62,58,75,78,70,82,114

Organism: NCBI:txid148449

Radius of gyration: 29.19 Å; Cα contacts (8 Å, |Δi|>4): 275; chains: 2; bounding box: 142×70×83 Å